Protein AF-A0A1W2E0M4-F1 (afdb_monomer_lite)

Secondary structure (DSSP, 8-state):
-----------------------PEE--S-EE-PPTTPPPEEPPTT-TTEEEEEEEEETTEEEEEEEEPTTTHHHHT-SEEEEEEETTEEEEEEEE---SS-TT-EEEEEE-SSSSS--EEEEEEEEEE-TTT-PEEEEEEEE-TTSS-EEEEEEEEES--GGGEEESSTTSPPEEEEEEEEEEETTTTEEEEEEEEEEEETTEEEEES--PPPEE--HHHHHHHHT---TT-----HHHHHHS-TTGGGS---

pLDDT: mean 80.92, std 17.8, range [32.38, 97.06]

Radius of gyration: 20.26 Å; chains: 1; bounding box: 77×53×45 Å

Sequence (254 aa):
MVRPLFRAAVAAAALTYATFGHASIGCVDATFRPKAGQPEQPMPAGFDACASGAVIVHDNTNVWRCQVKPGFEDKVNATYLIVVEKGGRIVAQERDDIIGGPLDAMRWHEVDFDRDGKREHVIATRVIETPAHAIQNWRVRIFSADWAKVIASFESVEDFGPDALFRVSEDQPCVLLQTVYDAVDAETEQLKLKGELWTVADGELAALDGAPEDRLLDAAFIAERRQGMVPGEIERTPYRWLYRRDHDRTGSAQ

Structure (mmCIF, N/CA/C/O backbone):
data_AF-A0A1W2E0M4-F1
#
_entry.id   AF-A0A1W2E0M4-F1
#
loop_
_atom_site.group_PDB
_atom_site.id
_atom_site.type_symbol
_atom_site.label_atom_id
_atom_site.label_alt_id
_atom_site.label_comp_id
_atom_site.label_asym_id
_atom_site.label_entity_id
_atom_site.label_seq_id
_atom_site.pdbx_PDB_ins_code
_atom_site.Cartn_x
_atom_site.Cartn_y
_atom_site.Cartn_z
_atom_site.occupancy
_atom_site.B_iso_or_equiv
_atom_site.auth_seq_id
_atom_site.auth_comp_id
_atom_site.auth_asym_id
_atom_site.auth_atom_id
_atom_site.pdbx_PDB_model_num
ATOM 1 N N . MET A 1 1 ? -34.615 31.611 18.546 1.00 39.09 1 MET A N 1
ATOM 2 C CA . MET A 1 1 ? -34.462 30.149 18.724 1.00 39.09 1 MET A CA 1
ATOM 3 C C . MET A 1 1 ? -34.393 29.551 17.326 1.00 39.09 1 MET A C 1
ATOM 5 O O . MET A 1 1 ? -35.341 29.767 16.599 1.00 39.09 1 MET A O 1
ATOM 9 N N . VAL A 1 2 ? -33.347 28.924 16.794 1.00 37.31 2 VAL A N 1
ATOM 10 C CA . VAL A 1 2 ? -32.031 28.449 17.246 1.00 37.31 2 VAL A CA 1
ATOM 11 C C . VAL A 1 2 ? -31.124 28.511 15.998 1.00 37.31 2 VAL A C 1
ATOM 13 O O . VAL A 1 2 ? -31.563 28.136 14.915 1.00 37.31 2 VAL A O 1
ATOM 16 N N . ARG A 1 3 ? -29.892 29.023 16.134 1.00 44.34 3 ARG A N 1
ATOM 17 C CA . ARG A 1 3 ? -28.799 28.856 15.150 1.00 44.34 3 ARG A CA 1
ATOM 18 C C . ARG A 1 3 ? -28.148 27.482 15.371 1.00 44.34 3 ARG A C 1
ATOM 20 O O . ARG A 1 3 ? -28.085 27.051 16.519 1.00 44.34 3 ARG A O 1
ATOM 27 N N . PRO A 1 4 ? -27.634 26.843 14.312 1.00 45.16 4 PRO A N 1
ATOM 28 C CA . PRO A 1 4 ? -26.168 26.777 14.141 1.00 45.16 4 PRO A CA 1
ATOM 29 C C . PRO A 1 4 ? -25.788 27.031 12.659 1.00 45.16 4 PRO A C 1
ATOM 31 O O . PRO A 1 4 ? -26.514 26.606 11.772 1.00 45.16 4 PRO A O 1
ATOM 34 N N . LEU A 1 5 ? -24.762 27.773 12.212 1.00 46.53 5 LEU A N 1
ATOM 35 C CA . LEU A 1 5 ? -23.405 28.075 12.691 1.00 46.53 5 LEU A CA 1
ATOM 36 C C . LEU A 1 5 ? -22.683 26.858 13.256 1.00 46.53 5 LEU A C 1
ATOM 38 O O . LEU A 1 5 ? -22.806 26.597 14.438 1.00 46.53 5 LEU A O 1
ATOM 42 N N . PHE A 1 6 ? -21.981 26.127 12.387 1.00 37.69 6 PHE A N 1
ATOM 43 C CA . PHE A 1 6 ? -20.534 25.866 12.453 1.00 37.69 6 PHE A CA 1
ATOM 44 C C . PHE A 1 6 ? -20.165 25.019 11.223 1.00 37.69 6 PHE A C 1
ATOM 46 O O . PHE A 1 6 ? -20.268 23.799 11.233 1.00 37.69 6 PHE A O 1
ATOM 53 N N . ARG A 1 7 ? -19.772 25.674 10.122 1.00 38.78 7 ARG A N 1
ATOM 54 C CA . ARG A 1 7 ? -18.901 25.027 9.133 1.00 38.78 7 ARG A CA 1
ATOM 55 C C . ARG A 1 7 ? -17.504 25.119 9.730 1.00 38.78 7 ARG A C 1
ATOM 57 O O . ARG A 1 7 ? -16.971 26.223 9.823 1.00 38.78 7 ARG A O 1
ATOM 64 N N . ALA A 1 8 ? -16.988 24.001 10.229 1.00 40.38 8 ALA A N 1
ATOM 65 C CA . ALA A 1 8 ? -15.602 23.910 10.648 1.00 40.38 8 ALA A CA 1
ATOM 66 C C . ALA A 1 8 ? -14.725 24.214 9.428 1.00 40.38 8 ALA A C 1
ATOM 68 O O . ALA A 1 8 ? -14.847 23.575 8.384 1.00 40.38 8 ALA A O 1
ATOM 69 N N . ALA A 1 9 ? -13.913 25.260 9.539 1.00 40.59 9 ALA A N 1
ATOM 70 C CA . ALA A 1 9 ? -12.819 25.491 8.622 1.00 40.59 9 ALA A CA 1
ATOM 71 C C . ALA A 1 9 ? -11.756 24.443 8.957 1.00 40.59 9 ALA A C 1
ATOM 73 O O . ALA A 1 9 ? -11.187 24.486 10.046 1.00 40.59 9 ALA A O 1
ATOM 74 N N . VAL A 1 10 ? -11.534 23.490 8.054 1.00 48.59 10 VAL A N 1
ATOM 75 C CA . VAL A 1 10 ? -10.370 22.605 8.124 1.00 48.59 10 VAL A CA 1
ATOM 76 C C . VAL A 1 10 ? -9.159 23.503 7.910 1.00 48.59 10 VAL A C 1
ATOM 78 O O . VAL A 1 10 ? -8.950 24.044 6.823 1.00 48.59 10 VAL A O 1
ATOM 81 N N . ALA A 1 11 ? -8.424 23.763 8.986 1.00 42.00 11 ALA A N 1
ATOM 82 C CA . ALA A 1 11 ? -7.161 24.465 8.903 1.00 42.00 11 ALA A CA 1
ATOM 83 C C . ALA A 1 11 ? -6.167 23.513 8.235 1.00 42.00 11 ALA A C 1
ATOM 85 O O . ALA A 1 11 ? -5.644 22.610 8.879 1.00 42.00 11 ALA A O 1
ATOM 86 N N . ALA A 1 12 ? -5.928 23.709 6.937 1.00 44.91 12 ALA A N 1
ATOM 87 C CA . ALA A 1 12 ? -4.774 23.139 6.263 1.00 44.91 12 ALA A CA 1
ATOM 88 C C . ALA A 1 12 ? -3.526 23.691 6.964 1.00 44.91 12 ALA A C 1
ATOM 90 O O . ALA A 1 12 ? -3.136 24.844 6.761 1.00 44.91 12 ALA A O 1
ATOM 91 N N . ALA A 1 13 ? -2.954 22.907 7.876 1.00 48.91 13 ALA A N 1
ATOM 92 C CA . ALA A 1 13 ? -1.665 23.215 8.456 1.00 48.91 13 ALA A CA 1
ATOM 93 C C . ALA A 1 13 ? -0.636 23.085 7.330 1.00 48.91 13 ALA A C 1
ATOM 95 O O . ALA A 1 13 ? -0.287 21.981 6.923 1.00 48.91 13 ALA A O 1
ATOM 96 N N . ALA A 1 14 ? -0.200 24.223 6.791 1.00 43.28 14 ALA A N 1
ATOM 97 C CA . ALA A 1 14 ? 0.907 24.278 5.852 1.00 43.28 14 ALA A CA 1
ATOM 98 C C . ALA A 1 14 ? 2.165 23.773 6.574 1.00 43.28 14 ALA A C 1
ATOM 100 O O . ALA A 1 14 ? 2.781 24.494 7.363 1.00 43.28 14 ALA A O 1
ATOM 101 N N . LEU A 1 15 ? 2.504 22.505 6.355 1.00 50.72 15 LEU A N 1
ATOM 102 C CA . LEU A 1 15 ? 3.750 21.909 6.810 1.00 50.72 15 LEU A CA 1
ATOM 103 C C . LEU A 1 15 ? 4.880 22.473 5.944 1.00 50.72 15 LEU A C 1
ATOM 105 O O . LEU A 1 15 ? 5.132 22.023 4.831 1.00 50.72 15 LEU A O 1
ATOM 109 N N . THR A 1 16 ? 5.572 23.490 6.450 1.00 46.84 16 THR A N 1
ATOM 110 C CA . THR A 1 16 ? 6.824 23.961 5.856 1.00 46.84 16 THR A CA 1
ATOM 111 C C . THR A 1 16 ? 7.940 22.975 6.195 1.00 46.84 16 THR A C 1
ATOM 113 O O . THR A 1 16 ? 8.595 23.070 7.233 1.00 46.84 16 THR A O 1
ATOM 116 N N . TYR A 1 17 ? 8.160 22.007 5.306 1.00 48.59 17 TYR A N 1
ATOM 117 C CA . TYR A 1 17 ? 9.288 21.081 5.370 1.00 48.59 17 TYR A CA 1
ATOM 118 C C . TYR A 1 17 ? 10.584 21.814 5.004 1.00 48.59 17 TYR A C 1
ATOM 120 O O . TYR A 1 17 ? 10.943 21.956 3.838 1.00 48.59 17 TYR A O 1
ATOM 128 N N . ALA A 1 18 ? 11.302 22.313 6.010 1.00 46.44 18 ALA A N 1
ATOM 129 C CA . ALA A 1 18 ? 12.671 22.767 5.814 1.00 46.44 18 ALA A CA 1
ATOM 130 C C . ALA A 1 18 ? 13.576 21.546 5.574 1.00 46.44 18 ALA A C 1
ATOM 132 O O . ALA A 1 18 ? 13.647 20.638 6.405 1.00 46.44 18 ALA A O 1
ATOM 133 N N . THR A 1 19 ? 14.270 21.536 4.436 1.00 45.75 19 THR A N 1
ATOM 134 C CA . THR A 1 19 ? 15.222 20.507 4.000 1.00 45.75 19 THR A CA 1
ATOM 135 C C . THR A 1 19 ? 16.396 20.385 4.974 1.00 45.75 19 THR A C 1
ATOM 137 O O . THR A 1 19 ? 17.426 21.043 4.832 1.00 45.75 19 THR A O 1
ATOM 140 N N . PHE A 1 20 ? 16.257 19.522 5.968 1.00 42.56 20 PHE A N 1
ATOM 141 C CA . PHE A 1 20 ? 17.347 19.054 6.815 1.00 42.56 20 PHE A CA 1
ATOM 142 C C . PHE A 1 20 ? 17.196 17.544 6.945 1.00 42.56 20 PHE A C 1
ATOM 144 O O . PHE A 1 20 ? 16.078 17.066 7.134 1.00 42.56 20 PHE A O 1
ATOM 151 N N . GLY A 1 21 ? 18.309 16.813 6.825 1.00 48.19 21 GLY A N 1
ATOM 152 C CA . GLY A 1 21 ? 18.386 15.350 6.897 1.00 48.19 21 GLY A CA 1
ATOM 153 C C . GLY A 1 21 ? 18.026 14.801 8.277 1.00 48.19 21 GLY A C 1
ATOM 154 O O . GLY A 1 21 ? 18.879 14.274 8.985 1.00 48.19 21 GLY A O 1
ATOM 155 N N . HIS A 1 22 ? 16.769 14.965 8.670 1.00 52.59 22 HIS A N 1
ATOM 156 C CA . HIS A 1 22 ? 16.218 14.427 9.896 1.00 52.59 22 HIS A CA 1
ATOM 157 C C . HIS A 1 22 ? 16.075 12.916 9.754 1.00 52.59 22 HIS A C 1
ATOM 159 O O . HIS A 1 22 ? 15.669 12.401 8.711 1.00 52.59 22 HIS A O 1
ATOM 165 N N . ALA A 1 23 ? 16.418 12.205 10.824 1.00 58.59 23 ALA A N 1
ATOM 166 C CA . ALA A 1 23 ? 16.088 10.800 10.946 1.00 58.59 23 ALA A CA 1
ATOM 167 C C . ALA A 1 23 ? 14.558 10.669 10.939 1.00 58.59 23 ALA A C 1
ATOM 169 O O . ALA A 1 23 ? 13.899 11.099 11.882 1.00 58.59 23 ALA A O 1
ATOM 170 N N . SER A 1 24 ? 13.992 10.109 9.870 1.00 70.31 24 SER A N 1
ATOM 171 C CA . SER A 1 24 ? 12.583 9.724 9.853 1.00 70.31 24 SER A CA 1
ATOM 172 C C . SER A 1 24 ? 12.295 8.723 10.955 1.00 70.31 24 SER A C 1
ATOM 174 O O . SER A 1 24 ? 13.081 7.800 11.195 1.00 70.31 24 SER A O 1
ATOM 176 N N . ILE A 1 25 ? 11.121 8.858 11.551 1.00 80.06 25 ILE A N 1
ATOM 177 C CA . ILE A 1 25 ? 10.592 7.888 12.498 1.00 80.06 25 ILE A CA 1
ATOM 178 C C . ILE A 1 25 ? 9.585 7.036 11.732 1.00 80.06 25 ILE A C 1
ATOM 180 O O . ILE A 1 25 ? 8.633 7.568 11.162 1.00 80.06 25 ILE A O 1
ATOM 184 N N . GLY A 1 26 ? 9.813 5.722 11.688 1.00 85.19 26 GLY A N 1
ATOM 185 C CA . GLY A 1 26 ? 8.870 4.792 11.071 1.00 85.19 26 GLY A CA 1
ATOM 186 C C . GLY A 1 26 ? 7.514 4.850 11.774 1.00 85.19 26 GLY A C 1
ATOM 187 O O . GLY A 1 26 ? 7.452 4.943 13.001 1.00 85.19 26 GLY A O 1
ATOM 188 N N . CYS A 1 27 ? 6.441 4.811 10.990 1.00 90.38 27 CYS A N 1
ATOM 189 C CA . CYS A 1 27 ? 5.067 4.773 11.496 1.00 90.38 27 CYS A CA 1
ATOM 190 C C . CYS A 1 27 ? 4.476 3.360 11.536 1.00 90.38 27 CYS A C 1
ATOM 192 O O . CYS A 1 27 ? 3.328 3.172 11.926 1.00 90.38 27 CYS A O 1
ATOM 194 N N . VAL A 1 28 ? 5.261 2.374 11.110 1.00 87.81 28 VAL A N 1
ATOM 195 C CA . VAL A 1 28 ? 4.856 0.978 11.009 1.00 87.81 28 VAL A CA 1
ATOM 196 C C . VAL A 1 28 ? 5.481 0.201 12.158 1.00 87.81 28 VAL A C 1
ATOM 198 O O . VAL A 1 28 ? 6.678 -0.082 12.139 1.00 87.81 28 VAL A O 1
ATOM 201 N N . ASP A 1 29 ? 4.660 -0.185 13.131 1.00 76.50 29 ASP A N 1
ATOM 202 C CA . ASP A 1 29 ? 5.096 -1.059 14.228 1.00 76.50 29 ASP A CA 1
ATOM 203 C C . ASP A 1 29 ? 5.287 -2.506 13.754 1.00 76.50 29 ASP A C 1
ATOM 205 O O . ASP A 1 29 ? 6.175 -3.224 14.217 1.00 76.50 29 ASP A O 1
ATOM 209 N N . ALA A 1 30 ? 4.436 -2.943 12.823 1.00 83.38 30 ALA A N 1
ATOM 210 C CA . ALA A 1 30 ? 4.429 -4.294 12.294 1.00 83.38 30 ALA A CA 1
ATOM 211 C C . ALA A 1 30 ? 4.042 -4.308 10.814 1.00 83.38 30 ALA A C 1
ATOM 213 O O . ALA A 1 30 ? 3.180 -3.561 10.356 1.00 83.38 30 ALA A O 1
ATOM 214 N N . THR A 1 31 ? 4.685 -5.204 10.068 1.00 89.75 31 THR A N 1
ATOM 215 C CA . THR A 1 31 ? 4.303 -5.541 8.696 1.00 89.75 31 THR A CA 1
ATOM 216 C C . THR A 1 31 ? 3.801 -6.972 8.678 1.00 89.75 31 THR A C 1
ATOM 218 O O . THR A 1 31 ? 4.556 -7.910 8.956 1.00 89.75 31 THR A O 1
ATOM 221 N N . PHE A 1 32 ? 2.535 -7.150 8.326 1.00 93.88 32 PHE A N 1
ATOM 222 C CA . PHE A 1 32 ? 1.919 -8.459 8.189 1.00 93.88 32 PHE A CA 1
ATOM 223 C C . PHE A 1 32 ? 1.977 -8.915 6.733 1.00 93.88 32 PHE A C 1
ATOM 225 O O . PHE A 1 32 ? 1.774 -8.139 5.796 1.00 93.88 32 PHE A O 1
ATOM 232 N N . ARG A 1 33 ? 2.282 -10.196 6.533 1.00 92.12 33 ARG A N 1
ATOM 233 C CA . ARG A 1 33 ? 2.428 -10.814 5.211 1.00 92.12 33 ARG A CA 1
ATOM 234 C C . ARG A 1 33 ? 2.065 -12.296 5.267 1.00 92.12 33 ARG A C 1
ATOM 236 O O . ARG A 1 33 ? 2.197 -12.893 6.340 1.00 92.12 33 ARG A O 1
ATOM 243 N N . PRO A 1 34 ? 1.647 -12.908 4.144 1.00 89.25 34 PRO A N 1
ATOM 244 C CA . PRO A 1 34 ? 1.504 -14.356 4.074 1.00 89.25 34 PRO A CA 1
ATOM 245 C C . PRO A 1 34 ? 2.829 -15.032 4.442 1.00 89.25 34 PRO A C 1
ATOM 247 O O . PRO A 1 34 ? 3.910 -14.496 4.170 1.00 89.25 34 PRO A O 1
ATOM 250 N N . LYS A 1 35 ? 2.775 -16.201 5.086 1.00 84.56 35 LYS A N 1
ATOM 251 C CA . LYS A 1 35 ? 4.004 -16.931 5.421 1.00 84.56 35 LYS A CA 1
ATOM 252 C C . LYS A 1 35 ? 4.664 -17.410 4.125 1.00 84.56 35 LYS A C 1
ATOM 254 O O . LYS A 1 35 ? 3.983 -17.851 3.204 1.00 84.56 35 LYS A O 1
ATOM 259 N N . ALA A 1 36 ? 5.991 -17.342 4.054 1.00 77.44 36 ALA A N 1
ATOM 260 C CA . ALA A 1 36 ? 6.722 -17.814 2.881 1.00 77.44 36 ALA A CA 1
ATOM 261 C C . ALA A 1 36 ? 6.404 -19.297 2.609 1.00 77.44 36 ALA A C 1
ATOM 263 O O . ALA A 1 36 ? 6.501 -20.125 3.516 1.00 77.44 36 ALA A O 1
ATOM 264 N N . GLY A 1 37 ? 6.002 -19.620 1.376 1.00 80.00 37 GLY A N 1
ATOM 265 C CA . GLY A 1 37 ? 5.612 -20.981 0.984 1.00 80.00 37 GLY A CA 1
ATOM 266 C C . GLY A 1 37 ? 4.286 -21.466 1.581 1.00 80.00 37 GLY A C 1
ATOM 267 O O . GLY A 1 37 ? 3.998 -22.661 1.535 1.00 80.00 37 GLY A O 1
ATOM 268 N N . GLN A 1 38 ? 3.483 -20.572 2.162 1.00 85.38 38 GLN A N 1
ATOM 269 C CA . GLN A 1 38 ? 2.156 -20.909 2.658 1.00 85.38 38 GLN A CA 1
ATOM 270 C C . GLN A 1 38 ? 1.247 -21.350 1.501 1.00 85.38 38 GLN A C 1
ATOM 272 O O . GLN A 1 38 ? 1.110 -20.602 0.532 1.00 85.38 38 GLN A O 1
ATOM 277 N N . PRO A 1 39 ? 0.584 -22.517 1.599 1.00 88.25 39 PRO A N 1
ATOM 278 C CA . PRO A 1 39 ? -0.434 -22.891 0.630 1.00 88.25 39 PRO A CA 1
ATOM 279 C C . PRO A 1 39 ? -1.652 -21.972 0.756 1.00 88.25 39 PRO A C 1
ATOM 281 O O . PRO A 1 39 ? -1.952 -21.459 1.841 1.00 88.25 39 PRO A O 1
ATOM 284 N N . GLU A 1 40 ? -2.385 -21.803 -0.341 1.00 92.69 40 GLU A N 1
ATOM 285 C CA . GLU A 1 40 ? -3.667 -21.109 -0.292 1.00 92.69 40 GLU A CA 1
ATOM 286 C C . GLU A 1 40 ? -4.607 -21.770 0.719 1.00 92.69 40 GLU A C 1
ATOM 288 O O . GLU A 1 40 ? -4.682 -22.997 0.832 1.00 92.69 40 GLU A O 1
ATOM 293 N N . GLN A 1 41 ? -5.325 -20.936 1.464 1.00 94.75 41 GLN A N 1
ATOM 294 C CA . GLN A 1 41 ? -6.311 -21.383 2.437 1.00 94.75 41 GLN A CA 1
ATOM 295 C C . GLN A 1 41 ? -7.716 -21.224 1.861 1.00 94.75 41 GLN A C 1
ATOM 297 O O . GLN A 1 41 ? -7.937 -20.307 1.065 1.00 94.75 41 GLN A O 1
ATOM 302 N N . PRO A 1 42 ? -8.672 -22.089 2.245 1.00 95.31 42 PRO A N 1
ATOM 303 C CA . PRO A 1 42 ? -10.056 -21.934 1.823 1.00 95.31 42 PRO A CA 1
ATOM 304 C C . PRO A 1 42 ? -10.608 -20.580 2.277 1.00 95.31 42 PRO A C 1
ATOM 306 O O . PRO A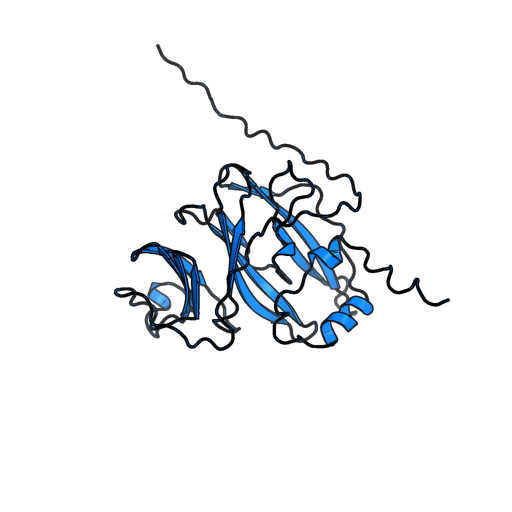 1 42 ? -10.298 -20.100 3.370 1.00 95.31 42 PRO A O 1
ATOM 309 N N . MET A 1 43 ? -11.440 -19.978 1.431 1.00 95.44 43 MET A N 1
ATOM 310 C CA . MET A 1 43 ? -12.181 -18.771 1.794 1.00 95.44 43 MET A CA 1
ATOM 311 C C . MET A 1 43 ? -13.181 -19.063 2.922 1.00 95.44 43 MET A C 1
ATOM 313 O O . MET A 1 43 ? -13.625 -20.209 3.067 1.00 95.44 43 MET A O 1
ATOM 317 N N . PRO A 1 44 ? -13.575 -18.047 3.710 1.00 91.25 44 PRO A N 1
ATOM 318 C CA . PRO A 1 44 ? -14.615 -18.211 4.712 1.00 91.25 44 PRO A CA 1
ATOM 319 C C . PRO A 1 44 ? -15.931 -18.698 4.106 1.00 91.25 44 PRO A C 1
ATOM 321 O O . PRO A 1 44 ? -16.273 -18.414 2.954 1.00 91.25 44 PRO A O 1
ATOM 324 N N . ALA A 1 45 ? -16.683 -19.449 4.911 1.00 87.19 45 ALA A N 1
ATOM 325 C CA . ALA A 1 45 ? -17.952 -20.020 4.489 1.00 87.19 45 ALA A CA 1
ATOM 326 C C . ALA A 1 45 ? -18.926 -18.927 4.013 1.00 87.19 45 ALA A C 1
ATOM 328 O O . ALA A 1 45 ? -19.065 -17.883 4.648 1.00 87.19 45 ALA A O 1
ATOM 329 N N . GLY A 1 46 ? -19.622 -19.191 2.904 1.00 85.31 46 GLY A N 1
ATOM 330 C CA . GLY A 1 46 ? -20.580 -18.255 2.308 1.00 85.31 46 GLY A CA 1
ATOM 331 C C . GLY A 1 46 ? -19.969 -17.214 1.364 1.00 85.31 46 GLY A C 1
ATOM 332 O O . GLY A 1 46 ? -20.710 -16.392 0.831 1.00 85.31 46 GLY A O 1
ATOM 333 N N . PHE A 1 47 ? -18.653 -17.244 1.122 1.00 93.44 47 PHE A N 1
ATOM 334 C CA . PHE A 1 47 ? -18.012 -16.400 0.114 1.00 93.44 47 PHE A CA 1
ATOM 335 C C . PHE A 1 47 ? -17.801 -17.153 -1.208 1.00 93.44 47 PHE A C 1
ATOM 337 O O . PHE A 1 47 ? -16.762 -17.766 -1.450 1.00 93.44 47 PHE A O 1
ATOM 344 N N . ASP A 1 48 ? -18.800 -17.110 -2.090 1.00 93.38 48 ASP A N 1
ATOM 345 C CA . ASP A 1 48 ? -18.821 -17.961 -3.287 1.00 93.38 48 ASP A CA 1
ATOM 346 C C . ASP A 1 48 ? -17.891 -17.498 -4.417 1.00 93.38 48 ASP A C 1
ATOM 348 O O . ASP A 1 48 ? -17.502 -18.324 -5.247 1.00 93.38 48 ASP A O 1
ATOM 352 N N . ALA A 1 49 ? -17.501 -16.220 -4.454 1.00 95.06 49 ALA A N 1
ATOM 353 C CA . ALA A 1 49 ? -16.725 -15.651 -5.561 1.00 95.06 49 ALA A CA 1
ATOM 354 C C . ALA A 1 49 ? -15.304 -16.230 -5.682 1.00 95.06 49 ALA A C 1
ATOM 356 O O . ALA A 1 49 ? -14.761 -16.292 -6.781 1.00 95.06 49 ALA A O 1
ATOM 357 N N . CYS A 1 50 ? -14.729 -16.706 -4.575 1.00 95.19 50 CYS A N 1
ATOM 358 C CA . CYS A 1 50 ? -13.391 -17.293 -4.508 1.00 95.19 50 CYS A CA 1
ATOM 359 C C . CYS A 1 50 ? -13.447 -18.697 -3.877 1.00 95.19 50 CYS A C 1
ATOM 361 O O . CYS A 1 50 ? -14.381 -19.027 -3.147 1.00 95.19 50 CYS A O 1
ATOM 363 N N . ALA A 1 51 ? -12.488 -19.575 -4.191 1.00 93.81 51 ALA A N 1
ATOM 364 C CA . ALA A 1 51 ? -12.392 -20.906 -3.565 1.00 93.81 51 ALA A CA 1
ATOM 365 C C . ALA A 1 51 ? -11.395 -20.885 -2.403 1.00 93.81 51 ALA A C 1
ATOM 367 O O . ALA A 1 51 ? -11.691 -21.331 -1.294 1.00 93.81 51 ALA A O 1
ATOM 368 N N . SER A 1 52 ? -10.227 -20.320 -2.680 1.00 95.25 52 SER A N 1
ATOM 369 C CA . SER A 1 52 ? -9.091 -20.200 -1.786 1.00 95.25 52 SER A CA 1
ATOM 370 C C . SER A 1 52 ? -8.320 -18.916 -2.094 1.00 95.25 52 SER A C 1
ATOM 372 O O . SER A 1 52 ? -8.594 -18.244 -3.092 1.00 95.25 52 SER A O 1
ATOM 374 N N . GLY A 1 53 ? -7.388 -18.550 -1.220 1.00 93.75 53 GLY A N 1
ATOM 375 C CA . GLY A 1 53 ? -6.494 -17.418 -1.438 1.00 93.75 53 GLY A CA 1
ATOM 376 C C . GLY A 1 53 ? -5.294 -17.416 -0.500 1.00 93.75 53 GLY A C 1
ATOM 377 O O . GLY A 1 53 ? -5.230 -18.173 0.477 1.00 93.75 53 GLY A O 1
ATOM 378 N N . ALA A 1 54 ? -4.338 -16.537 -0.789 1.00 93.75 54 ALA A N 1
ATOM 379 C CA . ALA A 1 54 ? -3.273 -16.214 0.150 1.00 93.75 54 ALA A CA 1
ATOM 380 C C . ALA A 1 54 ? -3.860 -15.377 1.291 1.00 93.75 54 ALA A C 1
ATOM 382 O O . ALA A 1 54 ? -4.623 -14.445 1.042 1.00 93.75 54 ALA A O 1
ATOM 383 N N . VAL A 1 55 ? -3.510 -15.701 2.537 1.00 95.56 55 VAL A N 1
ATOM 384 C CA . VAL A 1 55 ? -4.111 -15.065 3.716 1.00 95.56 55 VAL A CA 1
ATOM 385 C C . VAL A 1 55 ? -3.058 -14.548 4.682 1.00 95.56 55 VAL A C 1
ATOM 387 O O . VAL A 1 55 ? -2.075 -15.233 4.985 1.00 95.56 55 VAL A O 1
ATOM 390 N N . ILE A 1 56 ? -3.308 -13.342 5.178 1.00 96.25 56 ILE A N 1
ATOM 391 C CA . ILE A 1 56 ? -2.663 -12.747 6.340 1.00 96.25 56 ILE A CA 1
ATOM 392 C C . ILE A 1 56 ? -3.613 -12.923 7.523 1.00 96.25 56 ILE A C 1
ATOM 394 O O . ILE A 1 56 ? -4.770 -12.522 7.440 1.00 96.25 56 ILE A O 1
ATOM 398 N N . VAL A 1 57 ? -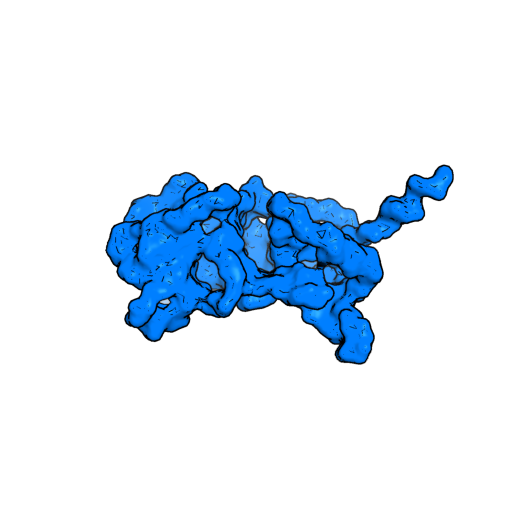3.120 -13.516 8.611 1.00 94.94 57 VAL A N 1
ATOM 399 C CA . VAL A 1 57 ? -3.880 -13.720 9.853 1.00 94.94 57 VAL A CA 1
ATOM 400 C C .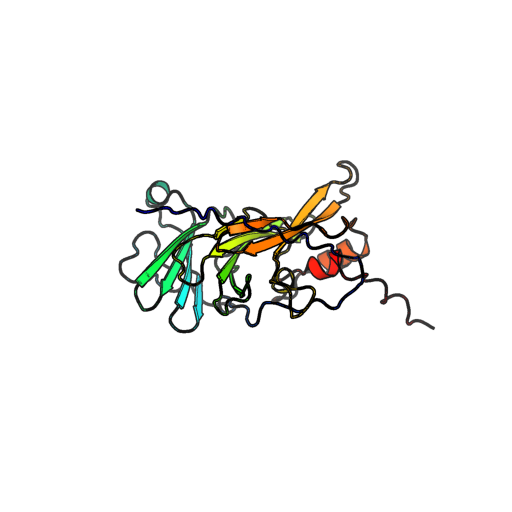 VAL A 1 57 ? -3.234 -12.889 10.951 1.00 94.94 57 VAL A C 1
ATOM 402 O O . VAL A 1 57 ? -2.052 -13.088 11.248 1.00 94.94 57 VAL A O 1
ATOM 405 N N . HIS A 1 58 ? -4.000 -11.987 11.558 1.00 95.25 58 HIS A N 1
ATOM 406 C CA . HIS A 1 58 ? -3.573 -11.196 12.707 1.00 95.25 58 HIS A CA 1
ATOM 407 C C . HIS A 1 58 ? -4.757 -10.957 13.651 1.00 95.25 58 HIS A C 1
ATOM 409 O O . HIS A 1 58 ? -5.802 -10.448 13.249 1.00 95.25 58 HIS A O 1
ATOM 415 N N . ASP A 1 59 ? -4.596 -11.353 14.914 1.00 94.38 59 ASP A N 1
ATOM 416 C CA . ASP A 1 59 ? -5.635 -11.308 15.943 1.00 94.38 59 ASP A CA 1
ATOM 417 C C . ASP A 1 59 ? -6.952 -11.963 15.493 1.00 94.38 59 ASP A C 1
ATOM 419 O O . ASP A 1 59 ? -6.995 -13.162 15.217 1.00 94.38 59 ASP A O 1
ATOM 423 N N . ASN A 1 60 ? -8.041 -11.195 15.438 1.00 95.06 60 ASN A N 1
ATOM 424 C CA . ASN A 1 60 ? -9.346 -11.645 14.958 1.00 95.06 60 ASN A CA 1
ATOM 425 C C . ASN A 1 60 ? -9.637 -11.201 13.518 1.00 95.06 60 ASN A C 1
ATOM 427 O O . ASN A 1 60 ? -10.801 -11.233 13.110 1.00 95.06 60 ASN A O 1
ATOM 431 N N . THR A 1 61 ? -8.614 -10.755 12.789 1.00 96.88 61 THR A N 1
ATOM 432 C CA . THR A 1 61 ? -8.721 -10.236 11.429 1.00 96.88 61 THR A CA 1
ATOM 433 C C . THR A 1 61 ? -7.934 -11.110 10.463 1.00 96.88 61 THR A C 1
ATOM 435 O O . THR A 1 61 ? -6.771 -11.458 10.679 1.00 96.88 61 THR A O 1
ATOM 438 N N . ASN A 1 62 ? -8.583 -11.435 9.358 1.00 96.94 62 ASN A N 1
ATOM 439 C CA . ASN A 1 62 ? -7.997 -12.155 8.249 1.00 96.94 62 ASN A CA 1
ATOM 440 C C . ASN A 1 62 ? -8.133 -11.288 6.997 1.00 96.94 62 ASN A C 1
ATOM 442 O O . ASN A 1 62 ? -9.216 -10.775 6.705 1.00 96.94 62 ASN A O 1
ATOM 446 N N . VAL A 1 63 ? -7.043 -11.145 6.251 1.00 96.81 63 VAL A N 1
ATOM 447 C CA . VAL A 1 63 ? -7.032 -10.455 4.959 1.00 96.81 63 VAL A CA 1
ATOM 448 C C . VAL A 1 63 ? -6.625 -11.461 3.897 1.00 96.81 63 VAL A C 1
ATOM 450 O O . VAL A 1 63 ? -5.504 -11.976 3.930 1.00 96.81 63 VAL A O 1
ATOM 453 N N . TRP A 1 64 ? -7.526 -11.749 2.961 1.00 96.06 64 TRP A N 1
ATOM 454 C CA . TRP A 1 64 ? -7.255 -12.619 1.820 1.00 96.06 64 TRP A CA 1
ATOM 455 C C . TRP A 1 64 ? -6.992 -11.803 0.578 1.00 96.06 64 TRP A C 1
ATOM 457 O O . TRP A 1 64 ? -7.652 -10.797 0.330 1.00 96.06 64 TRP A O 1
ATOM 467 N N . ARG A 1 65 ? -6.111 -12.344 -0.254 1.00 94.06 65 ARG A N 1
ATOM 468 C CA . ARG A 1 65 ? -6.073 -12.076 -1.681 1.00 94.06 65 ARG A CA 1
ATOM 469 C C . ARG A 1 65 ? -6.418 -13.367 -2.408 1.00 94.06 65 ARG A C 1
ATOM 471 O O . ARG A 1 65 ? -5.703 -14.362 -2.271 1.00 94.06 65 ARG A O 1
ATOM 478 N N . CYS A 1 66 ? -7.529 -13.369 -3.134 1.00 93.19 66 CYS A N 1
ATOM 479 C CA . CYS A 1 66 ? -8.061 -14.567 -3.778 1.00 93.19 66 CYS A CA 1
ATOM 480 C C . CYS A 1 66 ? -8.335 -14.344 -5.260 1.00 93.19 66 CYS A C 1
ATOM 482 O O . CYS A 1 66 ? -8.744 -13.257 -5.668 1.00 93.19 66 CYS A O 1
ATOM 484 N N . GLN A 1 67 ? -8.115 -15.386 -6.061 1.00 93.00 67 GLN A N 1
ATOM 485 C CA . GLN A 1 67 ? -8.502 -15.389 -7.465 1.00 93.00 67 GLN A CA 1
ATOM 486 C C . GLN A 1 67 ? -10.003 -15.656 -7.584 1.00 93.00 67 GLN A C 1
ATOM 488 O O . GLN A 1 67 ? -10.536 -16.587 -6.968 1.00 93.00 67 GLN A O 1
ATOM 493 N N . VAL A 1 68 ? -10.681 -14.837 -8.385 1.00 94.19 68 VAL A N 1
ATOM 494 C CA . VAL A 1 68 ? -12.105 -15.004 -8.668 1.00 94.19 68 VAL A CA 1
ATOM 495 C C . VAL A 1 68 ? -12.306 -16.271 -9.502 1.00 94.19 68 VAL A C 1
ATOM 497 O O . VAL A 1 68 ? -11.538 -16.563 -10.418 1.00 94.19 68 VAL A O 1
ATOM 500 N N . LYS A 1 69 ? -13.323 -17.065 -9.153 1.00 94.50 69 LYS A N 1
ATOM 501 C CA . LYS A 1 69 ? -13.674 -18.288 -9.885 1.00 94.50 69 LYS A CA 1
ATOM 502 C C . LYS A 1 69 ? -14.185 -17.955 -11.295 1.00 94.50 69 LYS A C 1
ATOM 504 O O . LYS A 1 69 ? -14.949 -16.998 -11.426 1.00 94.50 69 LYS A O 1
ATOM 509 N N . PRO A 1 70 ? -13.934 -18.828 -12.290 1.00 93.94 70 PRO A N 1
ATOM 510 C CA . PRO A 1 70 ? -14.555 -18.720 -13.606 1.00 93.94 70 PRO A CA 1
ATOM 511 C C . PRO A 1 70 ? -16.080 -18.575 -13.537 1.00 93.94 70 PRO A C 1
ATOM 513 O O . PRO A 1 70 ? -16.767 -19.377 -12.895 1.00 93.94 70 PRO A O 1
ATOM 516 N N . GLY A 1 71 ? -16.611 -17.560 -14.215 1.00 93.19 71 GLY A N 1
ATOM 517 C CA . GLY A 1 71 ? -18.036 -17.219 -14.251 1.00 93.19 71 GLY A CA 1
ATOM 518 C C . GLY A 1 71 ? -18.502 -16.297 -13.117 1.00 93.19 71 GLY A C 1
ATOM 519 O O . GLY A 1 71 ? -19.702 -16.009 -13.021 1.00 93.19 71 GLY A O 1
ATOM 520 N N . PHE A 1 72 ? -17.592 -15.841 -12.251 1.00 94.81 72 PHE A N 1
ATOM 521 C CA . PHE A 1 72 ? -17.862 -14.805 -11.248 1.00 94.81 72 PHE A CA 1
ATOM 522 C C . PHE A 1 72 ? -17.207 -13.465 -11.579 1.00 94.81 72 PHE A C 1
ATOM 524 O O . PHE A 1 72 ? -17.643 -12.463 -11.017 1.00 94.81 72 PHE A O 1
ATOM 531 N N . GLU A 1 73 ? -16.244 -13.417 -12.499 1.00 93.31 73 GLU A N 1
ATOM 532 C CA . GLU A 1 73 ? -15.478 -12.216 -12.848 1.00 93.31 73 GLU A CA 1
ATOM 533 C C . GLU A 1 73 ? -16.395 -11.062 -13.252 1.00 93.31 73 GLU A C 1
ATOM 535 O O . GLU A 1 73 ? -16.281 -9.978 -12.693 1.00 93.31 73 GLU A O 1
ATOM 540 N N . ASP A 1 74 ? -17.384 -11.315 -14.114 1.00 89.88 74 ASP A N 1
ATOM 541 C CA . ASP A 1 74 ? -18.359 -10.298 -14.535 1.00 89.88 74 ASP A CA 1
ATOM 542 C C . ASP A 1 74 ? -19.283 -9.849 -13.391 1.00 89.88 74 ASP A C 1
ATOM 544 O O . ASP A 1 74 ? -19.772 -8.721 -13.382 1.00 89.88 74 ASP A O 1
ATOM 548 N N . LYS A 1 75 ? -19.538 -10.722 -12.404 1.00 92.31 75 LYS A N 1
ATOM 549 C CA . LYS A 1 75 ? -20.429 -10.417 -11.270 1.00 92.31 75 LYS A CA 1
ATOM 550 C C . LYS A 1 75 ? -19.765 -9.499 -10.256 1.00 92.31 75 LYS A C 1
ATOM 552 O O . LYS A 1 75 ? -20.441 -8.668 -9.659 1.00 92.31 75 LYS A O 1
ATOM 557 N N . VAL A 1 76 ? -18.467 -9.690 -10.030 1.00 91.00 76 VAL A N 1
ATOM 558 C CA . VAL A 1 76 ? -17.676 -8.880 -9.090 1.00 91.00 76 VAL A CA 1
ATOM 559 C C . VAL A 1 76 ? -16.836 -7.815 -9.796 1.00 91.00 76 VAL A C 1
ATOM 561 O O . VAL A 1 76 ? -16.202 -7.004 -9.127 1.00 91.00 76 VAL A O 1
ATOM 564 N N . ASN A 1 77 ? -16.857 -7.806 -11.132 1.00 91.12 77 ASN A N 1
ATOM 565 C CA . ASN A 1 77 ? -16.067 -6.948 -12.009 1.00 91.12 77 ASN A CA 1
ATOM 566 C C . ASN A 1 77 ? -14.573 -6.943 -11.641 1.00 91.12 77 ASN A C 1
ATOM 568 O O . ASN A 1 77 ? -13.975 -5.878 -11.501 1.00 91.12 77 ASN A O 1
ATOM 572 N N . ALA A 1 78 ? -14.000 -8.127 -11.405 1.00 91.31 78 ALA A N 1
ATOM 573 C CA . ALA A 1 78 ? -12.629 -8.281 -10.920 1.00 91.31 78 ALA A CA 1
ATOM 574 C C . ALA A 1 78 ? -12.033 -9.647 -11.282 1.00 91.31 78 ALA A C 1
ATOM 576 O O . ALA A 1 78 ? -12.753 -10.642 -11.359 1.00 91.31 78 ALA A O 1
ATOM 577 N N . THR A 1 79 ? -10.705 -9.706 -11.433 1.00 90.94 79 THR A N 1
ATOM 578 C CA . THR A 1 79 ? -9.966 -10.983 -11.576 1.00 90.94 79 THR A CA 1
ATOM 579 C C . THR A 1 79 ? -9.492 -11.524 -10.226 1.00 90.94 79 THR A C 1
ATOM 581 O O . THR A 1 79 ? -9.495 -12.734 -10.000 1.00 90.94 79 THR A O 1
ATOM 584 N N . TYR A 1 80 ? -9.127 -10.634 -9.304 1.00 92.56 80 TYR A N 1
ATOM 585 C CA . TYR A 1 80 ? -8.820 -10.969 -7.919 1.00 92.56 80 TYR A CA 1
ATOM 586 C C . TYR A 1 80 ? -9.641 -10.093 -6.977 1.00 92.56 80 TYR A C 1
ATOM 588 O O . TYR A 1 80 ? -10.155 -9.040 -7.361 1.00 92.56 80 TYR A O 1
ATOM 596 N N . LEU A 1 81 ? -9.768 -10.529 -5.730 1.00 94.31 81 LEU A N 1
ATOM 597 C CA . LEU A 1 81 ? -10.398 -9.761 -4.663 1.00 94.31 81 LEU A CA 1
ATOM 598 C C . LEU A 1 81 ? -9.475 -9.691 -3.454 1.00 94.31 81 LEU A C 1
ATOM 600 O O . LEU A 1 81 ? -8.824 -10.680 -3.101 1.00 94.31 81 LEU A O 1
ATOM 604 N N . ILE A 1 82 ? -9.490 -8.535 -2.795 1.00 94.94 82 ILE A N 1
ATOM 605 C CA . ILE A 1 82 ? -9.087 -8.402 -1.401 1.00 94.94 82 ILE A CA 1
ATOM 606 C C . ILE A 1 82 ? -10.334 -8.551 -0.550 1.00 94.94 82 ILE A C 1
ATOM 608 O O . ILE A 1 82 ? -11.321 -7.846 -0.745 1.00 94.94 82 ILE A O 1
ATOM 612 N N . VAL A 1 83 ? -10.297 -9.482 0.390 1.00 95.94 83 VAL A N 1
ATOM 613 C CA . VAL A 1 83 ? -11.409 -9.752 1.299 1.00 95.94 83 VAL A CA 1
ATOM 614 C C . VAL A 1 83 ? -10.899 -9.583 2.715 1.00 95.94 83 VAL A C 1
ATOM 616 O O . VAL A 1 83 ? -9.824 -10.079 3.043 1.00 95.94 83 VAL A O 1
ATOM 619 N N . VAL A 1 84 ? -11.661 -8.884 3.548 1.00 96.81 84 VAL A N 1
ATOM 620 C CA . VAL A 1 84 ? -11.341 -8.683 4.961 1.00 96.81 84 VAL A CA 1
ATOM 621 C C . VAL A 1 84 ? -12.447 -9.299 5.797 1.00 96.81 84 VAL A C 1
ATOM 623 O O . VAL A 1 84 ? -13.613 -8.919 5.682 1.00 96.81 84 VAL A O 1
ATOM 626 N N . GLU A 1 85 ? -12.079 -10.234 6.663 1.00 96.56 85 GLU A N 1
ATOM 627 C CA . GLU A 1 85 ? -12.961 -10.830 7.662 1.00 96.56 85 GLU A CA 1
ATOM 628 C C . GLU A 1 85 ? -12.481 -10.415 9.042 1.00 96.56 85 GLU A C 1
ATOM 630 O O . GLU A 1 85 ? -11.297 -10.532 9.355 1.00 96.56 85 GLU A O 1
ATOM 635 N N . LYS A 1 86 ? -13.414 -9.989 9.888 1.00 95.38 86 LYS A N 1
ATOM 636 C CA . LYS A 1 86 ? -13.158 -9.672 11.287 1.00 95.38 86 LYS A CA 1
ATOM 637 C C . LYS A 1 86 ? -14.158 -10.408 12.164 1.00 95.38 86 LYS A C 1
ATOM 639 O O . LYS A 1 86 ? -15.367 -10.200 12.060 1.00 95.38 86 LYS A O 1
ATOM 644 N N . GLY A 1 87 ? -13.655 -11.294 13.020 1.00 94.50 87 GLY A N 1
ATOM 645 C CA . GLY A 1 87 ? -14.468 -12.076 13.952 1.00 94.50 87 GLY A CA 1
ATOM 646 C C . GLY A 1 87 ? -15.554 -12.926 13.280 1.00 94.50 87 GLY A C 1
ATOM 647 O O . GLY A 1 87 ? -16.696 -12.912 13.741 1.00 94.50 87 GLY A O 1
ATOM 648 N N . GLY A 1 88 ? -15.241 -13.640 12.192 1.00 93.75 88 GLY A N 1
ATOM 649 C CA . GLY A 1 88 ? -16.206 -14.517 11.513 1.00 93.75 88 GLY A CA 1
ATOM 650 C C . GLY A 1 88 ? -17.063 -13.834 10.447 1.00 93.75 88 GLY A C 1
ATOM 651 O O . GLY A 1 88 ? -17.958 -14.469 9.890 1.00 93.75 88 GLY A O 1
ATOM 652 N N . ARG A 1 89 ? -16.874 -12.533 10.198 1.00 94.19 89 ARG A N 1
ATOM 653 C CA . ARG A 1 89 ? -17.717 -11.737 9.294 1.00 94.19 89 ARG A CA 1
ATOM 654 C C . ARG A 1 89 ? -16.881 -10.995 8.271 1.00 94.19 89 ARG A C 1
ATOM 656 O O . ARG A 1 89 ? -15.946 -10.304 8.656 1.00 94.19 89 ARG A O 1
ATOM 663 N N . ILE A 1 90 ? -17.268 -11.075 6.998 1.00 95.00 90 ILE A N 1
ATOM 664 C CA . ILE A 1 90 ? -16.709 -10.207 5.959 1.00 95.00 90 ILE A CA 1
ATOM 665 C C . ILE A 1 90 ? -17.119 -8.765 6.261 1.00 95.00 90 ILE A C 1
ATOM 667 O O . ILE A 1 90 ? -18.311 -8.464 6.322 1.00 95.00 90 ILE A O 1
ATOM 671 N N . VAL A 1 91 ? -16.132 -7.900 6.485 1.00 94.88 91 VAL A N 1
ATOM 672 C CA . VAL A 1 91 ? -16.325 -6.478 6.808 1.00 94.88 91 VAL A CA 1
ATOM 673 C C . VAL A 1 91 ? -15.937 -5.557 5.659 1.00 94.88 91 VAL A C 1
ATOM 675 O O . VAL A 1 91 ? -16.491 -4.469 5.561 1.00 94.88 91 VAL A O 1
ATOM 678 N N . ALA A 1 92 ? -15.052 -6.002 4.765 1.00 94.62 92 ALA A N 1
ATOM 679 C CA . ALA A 1 92 ? -14.710 -5.278 3.548 1.00 94.62 92 ALA A CA 1
ATOM 680 C C . ALA A 1 92 ? -14.399 -6.247 2.405 1.00 94.62 92 ALA A C 1
ATOM 682 O O . ALA A 1 92 ? -13.911 -7.362 2.616 1.00 94.62 92 ALA A O 1
ATOM 683 N N . GLN A 1 93 ? -14.675 -5.797 1.187 1.00 94.12 93 GLN A N 1
ATOM 684 C CA . GLN A 1 93 ? -14.307 -6.477 -0.043 1.00 94.12 93 GLN A CA 1
ATOM 685 C C . GLN A 1 93 ? -13.903 -5.420 -1.059 1.00 94.12 93 GLN A C 1
ATOM 687 O O . GLN A 1 93 ? -14.673 -4.506 -1.330 1.00 94.12 93 GLN A O 1
ATOM 692 N N . GLU A 1 94 ? -12.739 -5.599 -1.666 1.00 92.75 94 GLU A N 1
ATOM 693 C CA . GLU A 1 94 ? -12.223 -4.702 -2.685 1.00 92.75 94 GLU A CA 1
ATOM 694 C C . GLU A 1 94 ? -11.766 -5.459 -3.917 1.00 92.75 94 GLU A C 1
ATOM 696 O O . GLU A 1 94 ? -11.250 -6.578 -3.860 1.00 92.75 94 GLU A O 1
ATOM 701 N N . ARG A 1 95 ? -11.945 -4.803 -5.056 1.00 91.44 95 ARG A N 1
ATOM 702 C CA . ARG A 1 95 ? -11.484 -5.297 -6.344 1.00 91.44 95 ARG A CA 1
ATOM 703 C C . ARG A 1 95 ? -9.966 -5.303 -6.405 1.00 91.44 95 ARG A C 1
ATOM 705 O O . ARG A 1 95 ? -9.324 -4.317 -6.056 1.00 91.44 95 ARG A O 1
ATOM 712 N N . ASP A 1 96 ? -9.389 -6.359 -6.949 1.00 88.44 96 ASP A N 1
ATOM 713 C CA . ASP A 1 96 ? -7.967 -6.429 -7.237 1.00 88.44 96 ASP A CA 1
ATOM 714 C C . ASP A 1 96 ? -7.730 -6.840 -8.696 1.00 88.44 96 ASP A C 1
ATOM 716 O O . ASP A 1 96 ? -7.619 -8.009 -9.045 1.00 88.44 96 ASP A O 1
ATOM 720 N N . ASP A 1 97 ? -7.673 -5.852 -9.593 1.00 73.88 97 ASP A N 1
ATOM 721 C CA . ASP A 1 97 ? -7.521 -6.074 -11.045 1.00 73.88 97 ASP A CA 1
ATOM 722 C C . ASP A 1 97 ? -6.085 -6.386 -11.470 1.00 73.88 97 ASP A C 1
ATOM 724 O O . ASP A 1 97 ? -5.592 -5.912 -12.493 1.00 73.88 97 ASP A O 1
ATOM 728 N N . ILE A 1 98 ? -5.361 -7.129 -10.647 1.00 71.69 98 ILE A N 1
ATOM 729 C CA . ILE A 1 98 ? -3.980 -7.456 -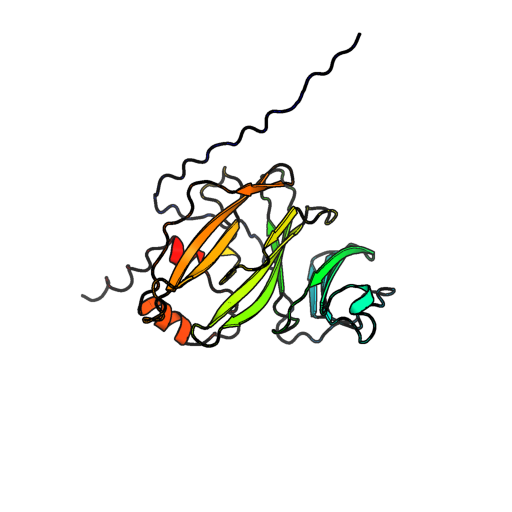10.947 1.00 71.69 98 ILE A CA 1
ATOM 730 C C . ILE A 1 98 ? -3.939 -8.462 -12.107 1.00 71.69 98 ILE A C 1
ATOM 732 O O . ILE A 1 98 ? -4.479 -9.557 -12.015 1.00 71.69 98 ILE A O 1
ATOM 736 N N . ILE A 1 99 ? -3.283 -8.082 -13.208 1.00 64.50 99 ILE A N 1
ATOM 737 C CA . ILE A 1 99 ? -3.149 -8.917 -14.416 1.00 64.50 99 ILE A CA 1
ATOM 738 C C . ILE A 1 99 ? -1.952 -9.893 -14.303 1.00 64.50 99 ILE A C 1
ATOM 740 O O . ILE A 1 99 ? -1.861 -10.854 -15.064 1.00 64.50 99 ILE A O 1
ATOM 744 N N . GLY A 1 100 ? -1.051 -9.720 -13.326 1.00 61.22 100 GLY A N 1
ATOM 745 C CA . GLY A 1 100 ? 0.113 -10.595 -13.119 1.00 61.22 100 GLY A CA 1
ATOM 746 C C . GLY A 1 100 ? 0.686 -10.541 -11.699 1.00 61.22 100 GLY A C 1
ATOM 747 O O . GLY A 1 100 ? 0.305 -9.710 -10.904 1.00 61.22 100 GLY A O 1
ATOM 748 N N . GLY A 1 101 ? 1.601 -11.435 -11.332 1.00 69.06 101 GLY A N 1
ATOM 749 C CA . GLY A 1 101 ? 2.225 -11.424 -10.000 1.00 69.06 101 GLY A CA 1
ATOM 750 C C . GLY A 1 101 ? 1.573 -12.374 -8.982 1.00 69.06 101 GLY A C 1
ATOM 751 O O . GLY A 1 101 ? 0.436 -12.809 -9.158 1.00 69.06 101 GLY A O 1
ATOM 752 N N . PRO A 1 102 ? 2.315 -12.772 -7.933 1.00 79.06 102 PRO A N 1
ATOM 753 C CA . PRO A 1 102 ? 1.913 -13.886 -7.087 1.00 79.06 102 PRO A CA 1
ATOM 754 C C . PRO A 1 102 ? 0.887 -13.450 -6.035 1.00 79.06 102 PRO A C 1
ATOM 756 O O . PRO A 1 102 ? 0.970 -12.347 -5.489 1.00 79.06 102 PRO A O 1
ATOM 759 N N . LEU A 1 103 ? -0.066 -14.335 -5.734 1.00 83.06 103 LEU A N 1
ATOM 760 C CA . LEU A 1 103 ? -1.147 -14.109 -4.767 1.00 83.06 103 LEU A CA 1
ATOM 761 C C . LEU A 1 103 ? -0.640 -13.752 -3.363 1.00 83.06 103 LEU A C 1
ATOM 763 O O . LEU A 1 103 ? -1.289 -12.997 -2.644 1.00 83.06 103 LEU A O 1
ATOM 767 N N . ASP A 1 104 ? 0.538 -14.247 -2.986 1.00 83.06 104 ASP A N 1
ATOM 768 C CA . ASP A 1 104 ? 1.151 -14.035 -1.676 1.00 83.06 104 ASP A CA 1
ATOM 769 C C . ASP A 1 104 ? 1.954 -12.722 -1.554 1.00 83.06 104 ASP A C 1
ATOM 771 O O . ASP A 1 104 ? 2.387 -12.357 -0.456 1.00 83.06 104 ASP A O 1
ATOM 775 N N . ALA A 1 105 ? 2.108 -11.950 -2.638 1.00 86.06 105 ALA A N 1
ATOM 776 C CA . ALA A 1 105 ? 2.743 -10.629 -2.610 1.00 86.06 105 ALA A CA 1
ATOM 777 C C . ALA A 1 105 ? 1.772 -9.527 -2.151 1.00 86.06 105 ALA A C 1
ATOM 779 O O . ALA A 1 105 ? 1.559 -8.524 -2.833 1.00 86.06 105 ALA A O 1
ATOM 780 N N . MET A 1 106 ? 1.192 -9.734 -0.971 1.00 90.94 106 MET A N 1
ATOM 781 C CA . MET A 1 106 ? 0.368 -8.773 -0.244 1.00 90.94 106 MET A CA 1
ATOM 782 C C . MET A 1 106 ? 1.054 -8.392 1.071 1.00 90.94 106 MET A C 1
ATOM 784 O O . MET A 1 106 ? 1.736 -9.212 1.699 1.00 90.94 106 MET A O 1
ATOM 788 N N . ARG A 1 107 ? 0.881 -7.140 1.479 1.00 92.75 107 ARG A N 1
ATOM 789 C CA . ARG A 1 107 ? 1.320 -6.583 2.755 1.00 92.75 107 ARG A CA 1
ATOM 790 C C . ARG A 1 107 ? 0.159 -5.869 3.417 1.00 92.75 107 ARG A C 1
ATOM 792 O O . ARG A 1 107 ? -0.658 -5.247 2.740 1.00 92.75 107 ARG A O 1
ATOM 799 N N . TRP A 1 108 ? 0.120 -5.964 4.734 1.00 96.06 108 TRP A N 1
ATOM 800 C CA . TRP A 1 108 ? -0.782 -5.200 5.572 1.00 96.06 108 TRP A CA 1
ATOM 801 C C . TRP A 1 108 ? 0.036 -4.482 6.646 1.00 96.06 108 TRP A C 1
ATOM 803 O O . TRP A 1 108 ? 0.831 -5.108 7.349 1.00 96.06 108 TRP A O 1
ATOM 813 N N . HIS A 1 109 ? -0.153 -3.171 6.741 1.00 95.81 109 HIS A N 1
ATOM 814 C CA . HIS A 1 109 ? 0.388 -2.322 7.793 1.00 95.81 109 HIS A CA 1
ATOM 815 C C . HIS A 1 109 ? -0.755 -1.678 8.572 1.00 95.81 109 HIS A C 1
ATOM 817 O O . HIS A 1 109 ? -1.810 -1.369 8.014 1.00 95.81 109 HIS A O 1
ATOM 823 N N . GLU A 1 110 ? -0.520 -1.439 9.852 1.00 95.69 110 GLU A N 1
ATOM 824 C CA . GLU A 1 110 ? -1.381 -0.607 10.683 1.00 95.69 110 GLU A CA 1
ATOM 825 C C . GLU A 1 110 ? -0.653 0.694 10.977 1.00 95.69 110 GLU A C 1
ATOM 827 O O . GLU A 1 110 ? 0.510 0.673 11.387 1.00 95.69 110 GLU A O 1
ATOM 832 N N . VAL A 1 111 ? -1.326 1.812 10.728 1.00 95.38 111 VAL A N 1
ATOM 833 C CA . VAL A 1 111 ? -0.737 3.149 10.800 1.00 95.38 111 VAL A CA 1
ATOM 834 C C . VAL A 1 111 ? -1.745 4.073 11.462 1.00 95.38 111 VAL A C 1
ATOM 836 O O . VAL A 1 111 ? -2.905 4.063 11.084 1.00 95.38 111 VAL A O 1
ATOM 839 N N . ASP A 1 112 ? -1.300 4.847 12.445 1.00 94.06 112 ASP A N 1
ATOM 840 C CA . ASP A 1 112 ? -2.082 5.927 13.055 1.00 94.06 112 ASP A CA 1
ATOM 841 C C . ASP A 1 112 ? -1.726 7.228 12.321 1.00 94.06 112 ASP A C 1
ATOM 843 O O . ASP A 1 112 ? -0.690 7.844 12.604 1.00 94.06 112 ASP A O 1
ATOM 847 N N . PHE A 1 113 ? -2.492 7.572 11.279 1.00 93.62 113 PHE A N 1
ATOM 848 C CA . PHE A 1 113 ? -2.151 8.713 10.426 1.00 93.62 113 PHE A CA 1
ATOM 849 C C . PHE A 1 113 ? -2.345 10.050 11.135 1.00 93.62 113 PHE A C 1
ATOM 851 O O . PHE A 1 113 ? -1.467 10.910 11.038 1.00 93.62 113 PHE A O 1
ATOM 858 N N . ASP A 1 114 ? -3.446 10.216 11.862 1.00 90.44 114 ASP A N 1
ATOM 859 C CA . ASP A 1 114 ? -3.856 11.488 12.466 1.00 90.44 114 ASP A CA 1
ATOM 860 C C . ASP A 1 114 ? -3.517 11.614 13.963 1.00 90.44 114 ASP A C 1
ATOM 862 O O . ASP A 1 114 ? -3.688 12.691 14.544 1.00 90.44 114 ASP A O 1
ATOM 866 N N . ARG A 1 115 ? -2.935 10.568 14.564 1.00 90.00 115 ARG A N 1
ATOM 867 C CA . ARG A 1 115 ? -2.536 10.477 15.979 1.00 90.00 115 ARG A CA 1
ATOM 868 C C . ARG A 1 115 ? -3.715 10.462 16.947 1.00 90.00 115 ARG A C 1
ATOM 870 O O . ARG A 1 115 ? -3.559 10.867 18.105 1.00 90.00 115 ARG A O 1
ATOM 877 N N . ASP A 1 116 ? -4.883 9.996 16.512 1.00 90.56 116 ASP A N 1
ATOM 878 C CA . ASP A 1 116 ? -6.049 9.827 17.381 1.00 90.56 116 ASP A CA 1
ATOM 879 C C . ASP A 1 116 ? -6.008 8.517 18.203 1.00 90.56 116 ASP A C 1
ATOM 881 O O . ASP A 1 116 ? -6.861 8.287 19.072 1.00 90.56 116 ASP A O 1
ATOM 885 N N . GLY A 1 117 ? -4.986 7.682 17.974 1.00 91.12 117 GLY A N 1
ATOM 886 C CA . GLY A 1 117 ? -4.769 6.395 18.633 1.00 91.12 117 GLY A CA 1
ATOM 887 C C . GLY A 1 117 ? -5.539 5.234 18.004 1.00 91.12 117 GLY A C 1
ATOM 888 O O . GLY A 1 117 ? -5.349 4.084 18.419 1.00 91.12 117 GLY A O 1
ATOM 889 N N . LYS A 1 118 ? -6.402 5.493 17.020 1.00 93.19 118 LYS A N 1
ATOM 890 C CA . LYS A 1 118 ? -6.937 4.476 16.115 1.00 93.19 118 LYS A CA 1
ATOM 891 C C . LYS A 1 118 ? -5.951 4.287 14.967 1.00 93.19 118 LYS A C 1
ATOM 893 O O . LYS A 1 118 ? -5.098 5.119 14.701 1.00 93.19 118 LYS A O 1
ATOM 898 N N . ARG A 1 119 ? -6.009 3.116 14.341 1.00 94.50 119 ARG A N 1
ATOM 899 C CA . ARG A 1 119 ? -5.069 2.749 13.282 1.00 94.50 119 ARG A CA 1
ATOM 900 C C . ARG A 1 119 ? -5.830 2.446 12.018 1.00 94.50 119 ARG A C 1
ATOM 902 O O . ARG A 1 119 ? -6.606 1.493 11.991 1.00 94.50 119 ARG A O 1
ATOM 909 N N . GLU A 1 120 ? -5.582 3.225 10.983 1.00 96.12 120 GLU A N 1
ATOM 910 C CA . GLU A 1 120 ? -5.934 2.873 9.621 1.00 96.12 120 GLU A CA 1
ATOM 911 C C . GLU A 1 120 ? -5.165 1.629 9.180 1.00 96.12 120 GLU A C 1
ATOM 913 O O . GLU A 1 120 ? -4.096 1.275 9.696 1.00 96.12 120 GLU A O 1
ATOM 918 N N . HIS A 1 121 ? -5.709 0.971 8.165 1.00 96.81 121 HIS A N 1
ATOM 919 C CA . HIS A 1 121 ? -5.121 -0.234 7.614 1.00 96.81 121 HIS A CA 1
ATOM 920 C C . HIS A 1 121 ? -4.637 0.028 6.195 1.00 96.81 121 HIS A C 1
ATOM 922 O O . HIS A 1 121 ? -5.423 0.339 5.300 1.00 96.81 121 HIS A O 1
ATOM 928 N N . VAL A 1 122 ? -3.334 -0.119 5.979 1.00 97.06 122 VAL A N 1
ATOM 929 C CA . VAL A 1 122 ? -2.714 0.010 4.661 1.00 97.06 122 VAL A CA 1
ATOM 930 C C . VAL A 1 122 ? -2.531 -1.381 4.073 1.00 97.06 122 VAL A C 1
ATOM 932 O O . VAL A 1 122 ? -1.740 -2.172 4.587 1.00 97.06 122 VAL A O 1
ATOM 935 N N . ILE A 1 123 ? -3.242 -1.681 2.988 1.00 96.06 123 ILE A N 1
ATOM 936 C CA . ILE A 1 123 ? -3.052 -2.901 2.200 1.00 96.06 123 ILE A CA 1
ATOM 937 C C . ILE A 1 123 ? -2.264 -2.553 0.944 1.00 96.06 123 ILE A C 1
ATOM 939 O O . ILE A 1 123 ? -2.735 -1.781 0.109 1.00 96.06 123 ILE A O 1
ATOM 943 N N . ALA A 1 124 ? -1.082 -3.147 0.797 1.00 94.25 124 ALA A N 1
ATOM 944 C CA . ALA A 1 124 ? -0.245 -3.002 -0.387 1.00 94.25 124 ALA A CA 1
ATOM 945 C C . ALA A 1 124 ? -0.118 -4.339 -1.124 1.00 94.25 124 ALA A C 1
ATOM 947 O O . ALA A 1 124 ? 0.268 -5.358 -0.548 1.00 94.25 124 ALA A O 1
ATOM 948 N N . THR A 1 125 ? -0.437 -4.346 -2.412 1.00 91.75 125 THR A N 1
ATOM 949 C CA . THR A 1 125 ? -0.408 -5.537 -3.270 1.00 91.75 125 THR A CA 1
ATOM 950 C C . THR A 1 125 ? 0.513 -5.300 -4.449 1.00 91.75 125 THR A C 1
ATOM 952 O O . THR A 1 125 ? 0.321 -4.341 -5.198 1.00 91.75 125 THR A O 1
ATOM 955 N N . ARG A 1 126 ? 1.501 -6.177 -4.640 1.00 88.62 126 ARG A N 1
ATOM 956 C CA . ARG A 1 126 ? 2.425 -6.063 -5.771 1.00 88.62 126 ARG A CA 1
ATOM 957 C C . ARG A 1 126 ? 1.730 -6.506 -7.056 1.00 88.62 126 ARG A C 1
ATOM 959 O O . ARG A 1 126 ? 1.266 -7.644 -7.143 1.00 88.62 126 ARG A O 1
ATOM 966 N N . VAL A 1 127 ? 1.696 -5.610 -8.037 1.00 84.88 127 VAL A N 1
ATOM 967 C CA . VAL A 1 127 ? 1.020 -5.789 -9.328 1.00 84.88 127 VAL A CA 1
ATOM 968 C C . VAL A 1 127 ? 1.965 -6.408 -10.347 1.00 84.88 127 VAL A C 1
ATOM 970 O O . VAL A 1 127 ? 1.650 -7.409 -10.970 1.00 84.88 127 VAL A O 1
ATOM 973 N N . ILE A 1 128 ? 3.139 -5.824 -10.550 1.00 80.62 128 ILE A N 1
ATOM 974 C CA . ILE A 1 128 ? 4.083 -6.300 -11.563 1.00 80.62 128 ILE A CA 1
ATOM 975 C C . ILE A 1 128 ? 5.497 -5.864 -11.199 1.00 80.62 128 ILE A C 1
ATOM 977 O O . ILE A 1 128 ? 5.696 -4.956 -10.397 1.00 80.62 128 ILE A O 1
ATOM 981 N N . GLU A 1 129 ? 6.486 -6.524 -11.788 1.00 76.00 129 GLU A N 1
ATOM 982 C CA . GLU A 1 129 ? 7.868 -6.069 -11.786 1.00 76.00 129 GLU A CA 1
ATOM 983 C C . GLU A 1 129 ? 8.314 -5.831 -13.228 1.00 76.00 129 GLU A C 1
ATOM 985 O O . GLU A 1 129 ? 8.137 -6.695 -14.092 1.00 76.00 129 GLU A O 1
ATOM 990 N N . THR A 1 130 ? 8.868 -4.651 -13.505 1.00 71.00 130 THR A N 1
ATOM 991 C CA . THR A 1 130 ? 9.374 -4.328 -14.841 1.00 71.00 130 THR A CA 1
ATOM 992 C C . THR A 1 130 ? 10.696 -5.062 -15.096 1.00 71.00 130 THR A C 1
ATOM 994 O O . THR A 1 130 ? 11.614 -4.972 -14.279 1.00 71.00 130 THR A O 1
ATOM 997 N N . PRO A 1 131 ? 10.868 -5.759 -16.234 1.00 65.62 131 PRO A N 1
ATOM 998 C CA . PRO A 1 131 ? 12.086 -6.537 -16.477 1.00 65.62 131 PRO A CA 1
ATOM 999 C C . PRO A 1 131 ? 13.374 -5.703 -16.565 1.00 65.62 131 PRO A C 1
ATOM 1001 O O . PRO A 1 131 ? 14.425 -6.155 -16.123 1.00 65.62 131 PRO A O 1
ATOM 1004 N N . ALA A 1 132 ? 13.309 -4.493 -17.135 1.00 65.25 132 ALA A N 1
ATOM 1005 C CA . ALA A 1 132 ? 14.496 -3.694 -17.462 1.00 65.25 132 ALA A CA 1
ATOM 1006 C C . ALA A 1 132 ? 15.231 -3.144 -16.224 1.00 65.25 132 ALA A C 1
ATOM 1008 O O . ALA A 1 132 ? 16.461 -3.049 -16.215 1.00 65.25 132 ALA A O 1
ATOM 1009 N N . HIS A 1 133 ? 14.484 -2.822 -15.162 1.00 69.50 133 HIS A N 1
ATOM 1010 C CA . HIS A 1 133 ? 15.020 -2.172 -13.958 1.00 69.50 133 HIS A CA 1
ATOM 1011 C C . HIS A 1 133 ? 14.614 -2.874 -12.654 1.00 69.50 133 HIS A C 1
ATOM 1013 O O . HIS A 1 133 ? 14.969 -2.420 -11.563 1.00 69.50 133 HIS A O 1
ATOM 1019 N N . ALA A 1 134 ? 13.871 -3.982 -12.754 1.00 76.94 134 ALA A N 1
ATOM 1020 C CA . ALA A 1 134 ? 13.247 -4.674 -11.631 1.00 76.94 134 ALA A CA 1
ATOM 1021 C C . ALA A 1 134 ? 12.392 -3.736 -10.751 1.00 76.94 134 ALA A C 1
ATOM 1023 O O . ALA A 1 134 ? 12.213 -3.978 -9.560 1.00 76.94 134 ALA A O 1
ATOM 1024 N N . ILE A 1 135 ? 11.903 -2.624 -11.307 1.00 81.69 135 ILE A N 1
ATOM 1025 C CA . ILE A 1 135 ? 11.044 -1.689 -10.577 1.00 81.69 135 ILE A CA 1
ATOM 1026 C C . ILE A 1 135 ? 9.735 -2.408 -10.279 1.00 81.69 135 ILE A C 1
ATOM 1028 O O . ILE A 1 135 ? 9.138 -2.996 -11.188 1.00 81.69 135 ILE A O 1
ATOM 1032 N N . GLN A 1 136 ? 9.322 -2.383 -9.016 1.00 85.50 136 GLN A N 1
ATOM 1033 C CA . GLN A 1 136 ? 8.111 -3.057 -8.582 1.00 85.50 136 GLN A CA 1
ATOM 1034 C C . GLN A 1 136 ? 6.958 -2.083 -8.505 1.00 85.50 136 GLN A C 1
ATOM 1036 O O . GLN A 1 136 ? 6.995 -1.145 -7.722 1.00 85.50 136 GLN A O 1
ATOM 1041 N N . ASN A 1 137 ? 5.895 -2.381 -9.229 1.00 88.38 137 ASN A N 1
ATOM 1042 C CA . ASN A 1 137 ? 4.673 -1.617 -9.143 1.00 88.38 137 ASN A CA 1
ATOM 1043 C C . ASN A 1 137 ? 3.755 -2.215 -8.071 1.00 88.38 137 ASN A C 1
ATOM 1045 O O . ASN A 1 137 ? 3.488 -3.425 -8.049 1.00 88.38 137 ASN A O 1
ATOM 1049 N N . TRP A 1 138 ? 3.268 -1.355 -7.188 1.00 91.12 138 TRP A N 1
ATOM 1050 C CA . TRP A 1 138 ? 2.369 -1.689 -6.097 1.00 91.12 138 TRP A CA 1
ATOM 1051 C C . TRP A 1 138 ? 1.072 -0.911 -6.223 1.00 91.12 138 TRP A C 1
ATOM 1053 O O . TRP A 1 138 ? 1.054 0.263 -6.577 1.00 91.12 138 TRP A O 1
ATOM 1063 N N . ARG A 1 139 ? -0.018 -1.557 -5.836 1.00 92.31 139 ARG A N 1
ATOM 1064 C CA . ARG A 1 139 ? -1.272 -0.887 -5.530 1.00 92.31 139 ARG A CA 1
ATOM 1065 C C . ARG A 1 139 ? -1.385 -0.754 -4.020 1.00 92.31 139 ARG A C 1
ATOM 1067 O O . ARG A 1 139 ? -1.182 -1.740 -3.312 1.00 92.31 139 ARG A O 1
ATOM 1074 N N . VAL A 1 140 ? -1.718 0.437 -3.533 1.00 94.81 140 VAL A N 1
ATOM 1075 C CA . VAL A 1 140 ? -1.814 0.730 -2.096 1.00 94.81 140 VAL A CA 1
ATOM 1076 C C . VAL A 1 140 ? -3.204 1.257 -1.775 1.00 94.81 140 VAL A C 1
ATOM 1078 O O . VAL A 1 140 ? -3.682 2.197 -2.403 1.00 94.81 140 VAL A O 1
ATOM 1081 N N . ARG A 1 141 ? -3.863 0.656 -0.788 1.00 95.75 141 ARG A N 1
ATOM 1082 C CA . ARG A 1 141 ? -5.176 1.077 -0.293 1.00 95.75 141 ARG A CA 1
ATOM 1083 C C . ARG A 1 141 ? -5.105 1.387 1.183 1.00 95.75 141 ARG A C 1
ATOM 1085 O O . ARG A 1 141 ? -4.498 0.628 1.932 1.00 95.75 141 ARG A O 1
ATOM 1092 N N . ILE A 1 142 ? -5.764 2.465 1.585 1.00 96.94 142 ILE A N 1
ATOM 1093 C CA . ILE A 1 142 ? -5.885 2.866 2.983 1.00 96.94 142 ILE A CA 1
ATOM 1094 C C . ILE A 1 142 ? -7.345 2.711 3.385 1.00 96.94 142 ILE A C 1
ATOM 1096 O O . ILE A 1 142 ? -8.220 3.336 2.787 1.00 96.94 142 ILE A O 1
ATOM 1100 N N . PHE A 1 143 ? -7.603 1.880 4.386 1.00 96.88 143 PHE A N 1
ATOM 1101 C CA . PHE A 1 143 ? -8.919 1.672 4.977 1.00 96.88 143 PHE A CA 1
ATOM 1102 C C . PHE A 1 143 ? -9.011 2.390 6.320 1.00 96.88 143 PHE A C 1
ATOM 1104 O O . PHE A 1 143 ? -8.017 2.489 7.041 1.00 96.88 143 PHE A O 1
ATOM 1111 N N . SER A 1 144 ? -10.214 2.832 6.680 1.00 96.06 144 SER A N 1
ATOM 1112 C CA . SER A 1 144 ? -10.513 3.296 8.034 1.00 96.06 144 SER A CA 1
ATOM 1113 C C . SER A 1 144 ? -10.252 2.200 9.070 1.00 96.06 144 SER A C 1
ATOM 1115 O O . SER A 1 144 ? -10.300 1.010 8.757 1.00 96.06 144 SER A O 1
ATOM 1117 N N . ALA A 1 145 ? -10.027 2.592 10.325 1.00 94.88 145 ALA A N 1
ATOM 1118 C CA . ALA A 1 145 ? -9.735 1.672 11.433 1.00 94.88 145 ALA A CA 1
ATOM 1119 C C . ALA A 1 145 ? -10.821 0.606 11.707 1.00 94.88 145 ALA A C 1
ATOM 1121 O O . ALA A 1 145 ? -10.588 -0.416 12.356 1.00 94.88 145 ALA A O 1
ATOM 1122 N N . ASP A 1 146 ? -12.046 0.842 11.241 1.00 94.62 146 ASP A N 1
ATOM 1123 C CA . ASP A 1 146 ? -13.165 -0.097 11.328 1.00 94.62 146 ASP A CA 1
ATOM 1124 C C . ASP A 1 146 ? -13.415 -0.881 10.030 1.00 94.62 146 ASP A C 1
ATOM 1126 O O . ASP A 1 146 ? -14.350 -1.681 9.985 1.00 94.62 146 ASP A O 1
ATOM 1130 N N . TRP A 1 147 ? -12.578 -0.686 9.006 1.00 95.25 147 TRP A N 1
ATOM 1131 C CA . TRP A 1 147 ? -12.699 -1.233 7.650 1.00 95.25 147 TRP A CA 1
ATOM 1132 C C . TRP A 1 147 ? -13.934 -0.773 6.863 1.00 95.25 147 TRP A C 1
ATOM 1134 O O . TRP A 1 147 ? -14.159 -1.257 5.756 1.00 95.25 147 TRP A O 1
ATOM 1144 N N . ALA A 1 148 ? -14.735 0.157 7.391 1.00 92.69 148 ALA A N 1
ATOM 1145 C CA . ALA A 1 148 ? -16.003 0.550 6.779 1.00 92.69 148 ALA A CA 1
ATOM 1146 C C . ALA A 1 148 ? -15.837 1.397 5.505 1.00 92.69 148 ALA A C 1
ATOM 1148 O O . ALA A 1 148 ? -16.759 1.466 4.691 1.00 92.69 148 ALA A O 1
ATOM 1149 N N . LYS A 1 149 ? -14.686 2.060 5.335 1.00 93.38 149 LYS A N 1
ATOM 1150 C CA . LYS A 1 149 ? -14.397 2.953 4.208 1.00 93.38 149 LYS A CA 1
ATOM 1151 C C . LYS A 1 149 ? -12.986 2.705 3.681 1.00 93.38 149 LYS A C 1
ATOM 1153 O O . LYS A 1 149 ? -12.034 2.631 4.453 1.00 93.38 149 LYS A O 1
ATOM 1158 N N . VAL A 1 150 ? -12.841 2.694 2.357 1.00 95.56 150 VAL A N 1
ATOM 1159 C CA . VAL A 1 150 ? -11.558 2.973 1.700 1.00 95.56 150 VAL A CA 1
ATOM 1160 C C . VAL A 1 150 ? -11.360 4.486 1.680 1.00 95.56 150 VAL A C 1
ATOM 1162 O O . VAL A 1 150 ? -12.089 5.207 0.999 1.00 95.56 150 VAL A O 1
ATOM 1165 N N . ILE A 1 151 ? -10.405 4.974 2.464 1.00 96.50 151 ILE A N 1
ATOM 1166 C CA . ILE A 1 151 ? -10.036 6.392 2.546 1.00 96.50 151 ILE A CA 1
ATOM 1167 C C . ILE A 1 151 ? -9.329 6.820 1.260 1.00 96.50 151 ILE A C 1
ATOM 1169 O O . ILE A 1 151 ? -9.638 7.870 0.703 1.00 96.50 151 ILE A O 1
ATOM 1173 N N . ALA A 1 152 ? -8.400 5.991 0.781 1.00 95.75 152 ALA A N 1
ATOM 1174 C CA . ALA A 1 152 ? -7.596 6.273 -0.400 1.00 95.75 152 ALA A CA 1
ATOM 1175 C C . ALA A 1 152 ? -7.233 4.998 -1.160 1.00 95.75 152 ALA A C 1
ATOM 1177 O O . ALA A 1 152 ? -7.085 3.921 -0.578 1.00 95.75 152 ALA A O 1
ATOM 1178 N N . SER A 1 153 ? -7.053 5.137 -2.471 1.00 94.62 153 SER A N 1
ATOM 1179 C CA . SER A 1 153 ? -6.517 4.095 -3.345 1.00 94.62 153 SER A CA 1
ATOM 1180 C C . SER A 1 153 ? -5.510 4.703 -4.310 1.00 94.62 153 SER A C 1
ATOM 1182 O O . SER A 1 153 ? -5.835 5.611 -5.071 1.00 94.62 153 SER A O 1
ATOM 1184 N N . PHE A 1 154 ? -4.297 4.168 -4.281 1.00 94.25 154 PHE A N 1
ATOM 1185 C CA . PHE A 1 154 ? -3.229 4.462 -5.219 1.00 94.25 154 PHE A CA 1
ATOM 1186 C C . PHE A 1 154 ? -3.071 3.259 -6.135 1.00 94.25 154 PHE A C 1
ATOM 1188 O O . PHE A 1 154 ? -2.637 2.188 -5.710 1.00 94.25 154 PHE A O 1
ATOM 1195 N N . GLU A 1 155 ? -3.447 3.435 -7.396 1.00 90.81 155 GLU A N 1
ATOM 1196 C CA . GLU A 1 155 ? -3.417 2.360 -8.390 1.00 90.81 155 GLU A CA 1
ATOM 1197 C C . GLU A 1 155 ? -1.997 1.985 -8.827 1.00 90.81 155 GLU A C 1
ATOM 1199 O O . GLU A 1 155 ? -1.798 0.916 -9.394 1.00 90.81 155 GLU A O 1
ATOM 1204 N N . SER A 1 156 ? -1.024 2.861 -8.562 1.00 89.25 156 SER A N 1
ATOM 1205 C CA . SER A 1 156 ? 0.364 2.705 -8.978 1.00 89.25 156 SER A CA 1
ATOM 1206 C C . SER A 1 156 ? 1.297 3.448 -8.020 1.00 89.25 156 SER A C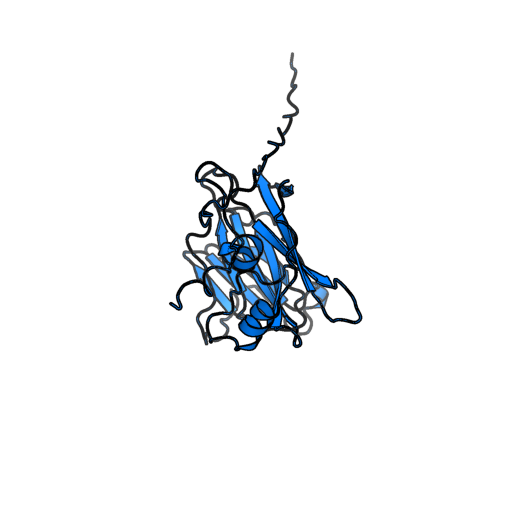 1
ATOM 1208 O O . SER A 1 156 ? 1.268 4.679 -7.942 1.00 89.25 156 SER A O 1
ATOM 1210 N N . VAL A 1 157 ? 2.122 2.690 -7.305 1.00 92.44 157 VAL A N 1
ATOM 1211 C CA . VAL A 1 157 ? 3.187 3.150 -6.407 1.00 92.44 157 VAL A CA 1
ATOM 1212 C C . VAL A 1 157 ? 4.436 2.335 -6.715 1.00 92.44 157 VAL A C 1
ATOM 1214 O O . VAL A 1 157 ? 4.427 1.110 -6.600 1.00 92.44 157 VAL A O 1
ATOM 1217 N N . GLU A 1 158 ? 5.505 2.996 -7.135 1.00 91.38 158 GLU A N 1
ATOM 1218 C CA . GLU A 1 158 ? 6.723 2.329 -7.586 1.00 91.38 158 GLU A CA 1
ATOM 1219 C C . GLU A 1 158 ? 7.708 2.108 -6.438 1.00 91.38 158 GLU A C 1
ATOM 1221 O O . GLU A 1 158 ? 8.164 3.057 -5.812 1.00 91.38 158 GLU A O 1
ATOM 1226 N N . ASP A 1 159 ? 8.077 0.852 -6.203 1.00 86.69 159 ASP A N 1
ATOM 1227 C CA . ASP A 1 159 ? 8.855 0.358 -5.069 1.00 86.69 159 ASP A CA 1
ATOM 1228 C C . ASP A 1 159 ? 8.239 0.773 -3.728 1.00 86.69 159 ASP A C 1
ATOM 1230 O O . ASP A 1 159 ? 8.600 1.787 -3.161 1.00 86.69 159 ASP A O 1
ATOM 1234 N N . PHE A 1 160 ? 7.298 0.000 -3.192 1.00 88.00 160 PHE A N 1
ATOM 1235 C CA . PHE A 1 160 ? 6.692 0.291 -1.892 1.00 88.00 160 PHE A CA 1
ATOM 1236 C C . PHE A 1 160 ? 7.303 -0.567 -0.775 1.00 88.00 160 PHE A C 1
ATOM 1238 O O . PHE A 1 160 ? 7.601 -1.750 -0.966 1.00 88.00 160 PHE A O 1
ATOM 1245 N N . GLY A 1 161 ? 7.426 0.014 0.419 1.00 87.00 161 GLY A N 1
ATOM 1246 C CA . GLY A 1 161 ? 7.919 -0.650 1.622 1.00 87.00 161 GLY A CA 1
ATOM 1247 C C . GLY A 1 161 ? 7.446 0.050 2.901 1.00 87.00 161 GLY A C 1
ATOM 1248 O O . GLY A 1 161 ? 6.887 1.145 2.833 1.00 87.00 161 GLY A O 1
ATOM 1249 N N . PRO A 1 162 ? 7.665 -0.550 4.086 1.00 86.44 162 PRO A N 1
ATOM 1250 C CA . PRO A 1 162 ? 7.237 0.032 5.362 1.00 86.44 162 PRO A CA 1
ATOM 1251 C C . PRO A 1 162 ? 7.883 1.391 5.666 1.00 86.44 162 PRO A C 1
ATOM 1253 O O . PRO A 1 162 ? 7.349 2.162 6.452 1.00 86.44 162 PRO A O 1
ATOM 1256 N N . ASP A 1 163 ? 9.017 1.710 5.044 1.00 86.25 163 ASP A N 1
ATOM 1257 C CA . ASP A 1 163 ? 9.689 3.002 5.176 1.00 86.25 163 ASP A CA 1
ATOM 1258 C C . ASP A 1 163 ? 9.097 4.104 4.282 1.00 86.25 163 ASP A C 1
ATOM 1260 O O . ASP A 1 163 ? 9.418 5.275 4.468 1.00 86.25 163 ASP A O 1
ATOM 1264 N N . ALA A 1 164 ? 8.183 3.761 3.369 1.00 90.62 164 ALA A N 1
ATOM 1265 C CA . ALA A 1 164 ? 7.315 4.730 2.704 1.00 90.62 164 ALA A CA 1
ATOM 1266 C C . ALA A 1 164 ? 6.241 5.295 3.656 1.00 90.62 164 ALA A C 1
ATOM 1268 O O . ALA A 1 164 ? 5.515 6.207 3.277 1.00 90.62 164 ALA A O 1
ATOM 1269 N N . LEU A 1 165 ? 6.137 4.764 4.879 1.00 92.81 165 LEU A N 1
ATOM 1270 C CA . LEU A 1 165 ? 5.194 5.172 5.917 1.00 92.81 165 LEU A CA 1
ATOM 1271 C C . LEU A 1 165 ? 5.975 5.707 7.126 1.00 92.81 165 LEU A C 1
ATOM 1273 O O . LEU A 1 165 ? 6.485 4.949 7.960 1.00 92.81 165 LEU A O 1
ATOM 1277 N N . PHE A 1 166 ? 6.096 7.026 7.230 1.00 91.06 166 PHE A N 1
ATOM 1278 C CA . PHE A 1 166 ? 6.968 7.657 8.224 1.00 91.06 166 PHE A CA 1
ATOM 1279 C C . PHE A 1 166 ? 6.414 8.987 8.723 1.00 91.06 166 PHE A C 1
ATOM 1281 O O . PHE A 1 166 ? 5.417 9.491 8.228 1.00 91.06 166 PHE A O 1
ATOM 1288 N N . ARG A 1 167 ? 7.084 9.576 9.709 1.00 88.44 167 ARG A N 1
ATOM 1289 C CA . ARG A 1 167 ? 6.891 10.966 10.140 1.00 88.44 167 ARG A CA 1
ATOM 1290 C C . ARG A 1 167 ? 8.240 11.646 10.312 1.00 88.44 167 ARG A C 1
ATOM 1292 O O . ARG A 1 167 ? 9.253 10.988 10.569 1.00 88.44 167 ARG A O 1
ATOM 1299 N N . VAL A 1 168 ? 8.257 12.966 10.156 1.00 79.06 168 VAL A N 1
ATOM 1300 C CA . VAL A 1 168 ? 9.491 13.763 10.271 1.00 79.06 168 VAL A CA 1
ATOM 1301 C C . VAL A 1 168 ? 9.844 14.050 11.731 1.00 79.06 168 VAL A C 1
ATOM 1303 O O . VAL A 1 168 ? 11.021 14.163 12.064 1.00 79.06 168 VAL A O 1
ATOM 1306 N N . SER A 1 169 ? 8.852 14.106 12.620 1.00 82.62 169 SER A N 1
ATOM 1307 C CA . SER A 1 169 ? 9.048 14.186 14.069 1.00 82.62 169 SER A CA 1
ATOM 1308 C C . SER A 1 169 ? 7.956 13.418 14.813 1.00 82.62 169 SER A C 1
ATOM 1310 O O . SER A 1 169 ? 6.914 13.111 14.238 1.00 82.62 169 SER A O 1
ATOM 1312 N N . GLU A 1 170 ? 8.178 13.108 16.096 1.00 83.88 170 GLU A N 1
ATOM 1313 C CA . GLU A 1 170 ? 7.210 12.368 16.927 1.00 83.88 170 GLU A CA 1
ATOM 1314 C C . GLU A 1 170 ? 5.847 13.061 17.008 1.00 83.88 170 GLU A C 1
ATOM 1316 O O . GLU A 1 170 ? 4.818 12.388 17.111 1.00 83.88 170 GLU A O 1
ATOM 1321 N N . ASP A 1 171 ? 5.852 14.393 16.921 1.00 85.19 171 ASP A N 1
ATOM 1322 C CA . ASP A 1 171 ? 4.660 15.215 17.068 1.00 85.19 171 ASP A CA 1
ATOM 1323 C C . ASP A 1 171 ? 3.840 15.383 15.783 1.00 85.19 171 ASP A C 1
ATOM 1325 O O . ASP A 1 171 ? 2.722 15.902 15.825 1.00 85.19 171 ASP A O 1
ATOM 1329 N N . GLN A 1 172 ? 4.366 14.938 14.644 1.00 86.75 172 GLN A N 1
ATOM 1330 C CA . GLN A 1 172 ? 3.706 15.075 13.352 1.00 86.75 172 GLN A CA 1
ATOM 1331 C C . GLN A 1 172 ? 2.892 13.834 12.974 1.00 86.75 172 GLN A C 1
ATOM 1333 O O . GLN A 1 172 ? 3.247 12.725 13.391 1.00 86.75 172 GLN A O 1
ATOM 1338 N N . PRO A 1 173 ? 1.815 14.017 12.182 1.00 90.31 173 PRO A N 1
ATOM 1339 C CA . PRO A 1 173 ? 1.056 12.906 11.624 1.00 90.31 173 PRO A CA 1
ATOM 1340 C C . PRO A 1 173 ? 1.953 12.018 10.764 1.00 90.31 173 PRO A C 1
ATOM 1342 O O . PRO A 1 173 ? 2.976 12.463 10.226 1.00 90.31 173 PRO A O 1
ATOM 1345 N N . CYS A 1 174 ? 1.557 10.758 10.627 1.00 93.25 174 CYS A N 1
ATOM 1346 C CA . CYS A 1 174 ? 2.218 9.873 9.687 1.00 93.25 174 CYS A CA 1
ATOM 1347 C C . CYS A 1 174 ? 1.893 10.291 8.253 1.00 93.25 174 CYS A C 1
ATOM 1349 O O . CYS A 1 174 ? 0.829 10.838 7.944 1.00 93.25 174 CYS A O 1
ATOM 1351 N N . VAL A 1 175 ? 2.852 10.041 7.373 1.00 93.19 175 VAL A N 1
ATOM 1352 C CA . VAL A 1 175 ? 2.759 10.328 5.951 1.00 93.19 175 VAL A CA 1
ATOM 1353 C C . VAL A 1 175 ? 3.033 9.066 5.153 1.00 93.19 175 VAL A C 1
ATOM 1355 O O . VAL A 1 175 ? 3.822 8.210 5.557 1.00 93.19 175 VAL A O 1
ATOM 1358 N N . LEU A 1 176 ? 2.375 8.974 4.006 1.00 94.31 176 LEU A N 1
ATOM 1359 C CA . LEU A 1 176 ? 2.668 8.028 2.948 1.00 94.31 176 LEU A CA 1
ATOM 1360 C C . LEU A 1 176 ? 3.475 8.747 1.867 1.00 94.31 176 LEU A C 1
ATOM 1362 O O . LEU A 1 176 ? 3.076 9.804 1.381 1.00 94.31 176 LEU A O 1
ATOM 1366 N N . LEU A 1 177 ? 4.588 8.145 1.469 1.00 93.44 177 LEU A N 1
ATOM 1367 C CA . LEU A 1 177 ? 5.366 8.531 0.301 1.00 93.44 177 LEU A CA 1
ATOM 1368 C C . LEU A 1 177 ? 4.904 7.712 -0.900 1.00 93.44 177 LEU A C 1
ATOM 1370 O O . LEU A 1 177 ? 5.176 6.515 -0.991 1.00 93.44 177 LEU A O 1
ATOM 1374 N N . GLN A 1 178 ? 4.212 8.368 -1.824 1.00 94.69 178 GLN A N 1
ATOM 1375 C CA . GLN A 1 178 ? 3.878 7.793 -3.116 1.00 94.69 178 GLN A CA 1
ATOM 1376 C C . GLN A 1 178 ? 5.021 8.069 -4.084 1.00 94.69 178 GLN A C 1
ATOM 1378 O O . GLN A 1 178 ? 5.442 9.209 -4.249 1.00 94.69 178 GLN A O 1
ATOM 1383 N N . THR A 1 179 ? 5.498 7.033 -4.756 1.00 93.44 179 THR A N 1
ATOM 1384 C CA . THR A 1 179 ? 6.651 7.105 -5.649 1.00 93.44 179 THR A CA 1
ATOM 1385 C C . THR A 1 179 ? 6.289 6.725 -7.073 1.00 93.44 179 THR A C 1
ATOM 1387 O O . THR A 1 179 ? 5.485 5.821 -7.304 1.00 93.44 179 THR A O 1
ATOM 1390 N N . VAL A 1 180 ? 6.894 7.420 -8.036 1.00 92.81 180 VAL A N 1
ATOM 1391 C CA . VAL A 1 180 ? 6.751 7.152 -9.475 1.00 92.81 180 VAL A CA 1
ATOM 1392 C C . VAL A 1 180 ? 8.085 7.353 -10.190 1.00 92.81 180 VAL A C 1
ATOM 1394 O O . VAL A 1 180 ? 8.887 8.203 -9.792 1.00 92.81 180 VAL A O 1
ATOM 1397 N N . TYR A 1 181 ? 8.320 6.582 -11.253 1.00 89.56 181 TYR A N 1
ATOM 1398 C CA . TYR A 1 181 ? 9.472 6.767 -12.133 1.00 89.56 181 TYR A CA 1
ATOM 1399 C C . TYR A 1 181 ? 9.057 7.459 -13.428 1.00 89.56 181 TYR A C 1
ATOM 1401 O O . TYR A 1 181 ? 8.197 6.961 -14.150 1.00 89.56 181 TYR A O 1
ATOM 1409 N N . ASP A 1 182 ? 9.736 8.558 -13.748 1.00 89.69 182 ASP A N 1
ATOM 1410 C CA . ASP A 1 182 ? 9.587 9.269 -15.017 1.00 89.69 182 ASP A CA 1
ATOM 1411 C C . ASP A 1 182 ? 10.833 9.042 -15.882 1.00 89.69 182 ASP A C 1
ATOM 1413 O O . ASP A 1 182 ? 11.965 9.113 -15.394 1.00 89.69 182 ASP A O 1
ATOM 1417 N N . ALA A 1 183 ? 10.637 8.836 -17.186 1.00 86.19 183 ALA A N 1
ATOM 1418 C CA . ALA A 1 183 ? 11.729 8.937 -18.145 1.00 86.19 183 ALA A CA 1
ATOM 1419 C C . ALA A 1 183 ? 12.182 10.399 -18.252 1.00 86.19 183 ALA A C 1
ATOM 1421 O O . ALA A 1 183 ? 11.372 11.306 -18.447 1.00 86.19 183 ALA A O 1
ATOM 1422 N N . VAL A 1 184 ? 13.484 10.628 -18.109 1.00 84.69 184 VAL A N 1
ATOM 1423 C CA . VAL A 1 184 ? 14.111 11.945 -18.288 1.00 84.69 184 VAL A CA 1
ATOM 1424 C C . VAL A 1 184 ? 14.292 12.220 -19.777 1.00 84.69 184 VAL A C 1
ATOM 1426 O O . VAL A 1 184 ? 14.040 13.329 -20.240 1.00 84.69 184 VAL A O 1
ATOM 1429 N N . ASP A 1 185 ? 14.682 11.183 -20.515 1.00 78.06 185 ASP A N 1
ATOM 1430 C CA . ASP A 1 185 ? 14.828 11.174 -21.962 1.00 78.06 185 ASP A CA 1
ATOM 1431 C C . ASP A 1 185 ? 14.532 9.757 -22.482 1.00 78.06 185 ASP A C 1
ATOM 1433 O O . ASP A 1 185 ? 15.008 8.761 -21.931 1.00 78.06 185 ASP A O 1
ATOM 1437 N N . ALA A 1 186 ? 13.715 9.675 -23.532 1.00 72.00 186 ALA A N 1
ATOM 1438 C CA . ALA A 1 186 ? 13.312 8.418 -24.150 1.00 72.00 186 ALA A CA 1
ATOM 1439 C C . ALA A 1 186 ? 14.474 7.708 -24.868 1.00 72.00 186 ALA A C 1
ATOM 1441 O O . ALA A 1 186 ? 14.415 6.494 -25.046 1.00 72.00 186 ALA A O 1
ATOM 1442 N N . GLU A 1 187 ? 15.521 8.435 -25.270 1.00 74.56 187 GLU A N 1
ATOM 1443 C CA . GLU A 1 187 ? 16.663 7.870 -26.001 1.00 74.56 187 GLU A CA 1
ATOM 1444 C C . GLU A 1 187 ? 17.726 7.255 -25.080 1.00 74.56 187 GLU A C 1
ATOM 1446 O O . GLU A 1 187 ? 18.437 6.335 -25.485 1.00 74.56 187 GLU A O 1
ATOM 1451 N N . THR A 1 188 ? 17.844 7.744 -23.842 1.00 71.12 188 THR A N 1
ATOM 1452 C CA . THR A 1 188 ? 18.919 7.341 -22.916 1.00 71.12 188 THR A CA 1
ATOM 1453 C C . THR A 1 188 ? 18.487 6.311 -21.875 1.00 71.12 188 THR A C 1
ATOM 1455 O O . THR A 1 188 ? 19.320 5.880 -21.078 1.00 71.12 188 THR A O 1
ATOM 1458 N N . GLU A 1 189 ? 17.201 5.935 -21.854 1.00 74.94 189 GLU A N 1
ATOM 1459 C CA . GLU A 1 189 ? 16.576 5.104 -20.807 1.00 74.94 189 GLU A CA 1
ATOM 1460 C C . GLU A 1 189 ? 16.824 5.642 -19.380 1.00 74.94 189 GLU A C 1
ATOM 1462 O O . GLU A 1 189 ? 16.708 4.917 -18.389 1.00 74.94 189 GLU A O 1
ATOM 1467 N N . GLN A 1 190 ? 17.185 6.924 -19.248 1.00 83.56 190 GLN A N 1
ATOM 1468 C CA . GLN A 1 190 ? 17.463 7.526 -17.955 1.00 83.56 190 GLN A CA 1
ATOM 1469 C C . GLN A 1 190 ? 16.150 7.788 -17.221 1.00 83.56 190 GLN A C 1
ATOM 1471 O O . GLN A 1 190 ? 15.252 8.456 -17.735 1.00 83.56 190 GLN A O 1
ATOM 1476 N N . LEU A 1 191 ? 16.062 7.293 -15.989 1.00 86.50 191 LEU A N 1
ATOM 1477 C CA . LEU A 1 191 ? 14.898 7.464 -15.130 1.00 86.50 191 LEU A CA 1
ATOM 1478 C C . LEU A 1 191 ? 15.192 8.450 -14.000 1.00 86.50 191 LEU A C 1
ATOM 1480 O O . LEU A 1 191 ? 16.320 8.545 -13.503 1.00 86.50 191 LEU A O 1
ATOM 1484 N N . LYS A 1 192 ? 14.148 9.141 -13.553 1.00 90.25 192 LYS A N 1
ATOM 1485 C CA . LYS A 1 192 ? 14.126 9.868 -12.285 1.00 90.25 192 LYS A CA 1
ATOM 1486 C C . LYS A 1 192 ? 13.033 9.314 -11.383 1.00 90.25 192 LYS A C 1
ATOM 1488 O O . LYS A 1 192 ? 11.929 9.040 -11.848 1.00 90.25 192 LYS A O 1
ATOM 1493 N N . LEU A 1 193 ? 13.349 9.164 -10.104 1.00 90.12 193 LEU A N 1
ATOM 1494 C CA . LEU A 1 193 ? 12.387 8.835 -9.062 1.00 90.12 193 LEU A CA 1
ATOM 1495 C C . LEU A 1 193 ? 11.802 10.126 -8.502 1.00 90.12 193 LEU A C 1
ATOM 1497 O O . LEU A 1 193 ? 12.546 11.034 -8.125 1.00 90.12 193 LEU A O 1
ATOM 1501 N N . LYS A 1 194 ? 10.478 10.183 -8.428 1.00 92.12 194 LYS A N 1
ATOM 1502 C CA . LYS A 1 194 ? 9.722 11.290 -7.845 1.00 92.12 194 LYS A CA 1
ATOM 1503 C C . LYS A 1 194 ? 8.934 10.784 -6.656 1.00 92.12 194 LYS A C 1
ATOM 1505 O O . LYS A 1 194 ? 8.518 9.624 -6.645 1.00 92.12 194 LYS A O 1
ATOM 1510 N N . GLY A 1 195 ? 8.736 11.655 -5.678 1.00 92.75 195 GLY A N 1
ATOM 1511 C CA . GLY A 1 195 ? 7.938 11.368 -4.497 1.00 92.75 195 GLY A CA 1
ATOM 1512 C C . GLY A 1 195 ? 6.853 12.414 -4.303 1.00 92.75 195 GLY A C 1
ATOM 1513 O O . GLY A 1 195 ? 7.101 13.598 -4.491 1.00 92.75 195 GLY A O 1
ATOM 1514 N N . GLU A 1 196 ? 5.677 11.981 -3.878 1.00 93.50 196 GLU A N 1
ATOM 1515 C CA . GLU A 1 196 ? 4.604 12.835 -3.375 1.00 93.50 196 GLU A CA 1
ATOM 1516 C C . GLU A 1 196 ? 4.255 12.396 -1.954 1.00 93.50 196 GLU A C 1
ATOM 1518 O O . GLU A 1 196 ? 4.258 11.202 -1.642 1.00 93.50 196 GLU A O 1
ATOM 1523 N N . LEU A 1 197 ? 3.999 13.367 -1.079 1.00 93.12 197 LEU A N 1
ATOM 1524 C CA . LEU A 1 197 ? 3.667 13.111 0.315 1.00 93.12 197 LEU A CA 1
ATOM 1525 C C . LEU A 1 197 ? 2.168 13.249 0.531 1.00 93.12 197 LEU A C 1
ATOM 1527 O O . LEU A 1 197 ? 1.551 14.239 0.139 1.00 93.12 197 LEU A O 1
ATOM 1531 N N . TRP A 1 198 ? 1.611 12.263 1.216 1.00 95.00 198 TRP A N 1
ATOM 1532 C CA . TRP A 1 198 ? 0.199 12.186 1.538 1.00 95.00 198 TRP A CA 1
ATOM 1533 C C . TRP A 1 198 ? 0.017 11.945 3.024 1.00 95.00 198 TRP A C 1
ATOM 1535 O O . TRP A 1 198 ? 0.794 11.225 3.644 1.00 95.00 198 TRP A O 1
ATOM 1545 N N . THR A 1 199 ? -1.039 12.496 3.598 1.00 93.50 199 THR A N 1
ATOM 1546 C CA . THR A 1 199 ? -1.488 12.150 4.946 1.00 93.50 199 THR A CA 1
ATOM 1547 C C . THR A 1 199 ? -2.981 11.863 4.934 1.00 93.50 199 THR A C 1
ATOM 1549 O O . THR A 1 199 ? -3.683 12.202 3.977 1.00 93.50 199 THR A O 1
ATOM 1552 N N . VAL A 1 200 ? -3.459 11.222 5.993 1.00 93.75 200 VAL A N 1
ATOM 1553 C CA . VAL A 1 200 ? -4.884 11.072 6.258 1.00 93.75 200 VAL A CA 1
ATOM 1554 C C . VAL A 1 200 ? -5.210 11.940 7.460 1.00 93.75 200 VAL A C 1
ATOM 1556 O O . VAL A 1 200 ? -4.593 11.803 8.511 1.00 93.75 200 VAL A O 1
ATOM 1559 N N . ALA A 1 201 ? -6.166 12.843 7.286 1.00 89.06 201 ALA A N 1
ATOM 1560 C CA . ALA A 1 201 ? -6.662 13.711 8.342 1.00 89.06 201 ALA A CA 1
ATOM 1561 C C . ALA A 1 201 ? -8.187 13.716 8.289 1.00 89.06 201 ALA A C 1
ATOM 1563 O O . ALA A 1 201 ? -8.770 13.867 7.213 1.00 89.06 201 ALA A O 1
ATOM 1564 N N . ASP A 1 202 ? -8.832 13.517 9.439 1.00 88.31 202 ASP A N 1
ATOM 1565 C CA . ASP A 1 202 ? -10.294 13.467 9.554 1.00 88.31 202 ASP A CA 1
ATOM 1566 C C . ASP A 1 202 ? -10.948 12.451 8.585 1.00 88.31 202 ASP A C 1
ATOM 1568 O O . ASP A 1 202 ? -12.042 12.668 8.059 1.00 88.31 202 ASP A O 1
ATOM 1572 N N . GLY A 1 203 ? -10.271 11.324 8.328 1.00 89.50 203 GLY A N 1
ATOM 1573 C CA . GLY A 1 203 ? -10.754 10.264 7.434 1.00 89.50 203 GLY A CA 1
ATOM 1574 C C . GLY A 1 203 ? -10.737 10.612 5.939 1.00 89.50 203 GLY A C 1
ATOM 1575 O O . GLY A 1 203 ? -11.400 9.929 5.146 1.00 89.50 203 GLY A O 1
ATOM 1576 N N . GLU A 1 204 ? -9.999 11.650 5.550 1.00 93.19 204 GLU A N 1
ATOM 1577 C CA . GLU A 1 204 ? -9.814 12.091 4.168 1.00 93.19 204 GLU A CA 1
ATOM 1578 C C . GLU A 1 204 ? -8.326 12.153 3.800 1.00 93.19 204 GLU A C 1
ATOM 1580 O O . GLU A 1 204 ? -7.465 12.424 4.639 1.00 93.19 204 GLU A O 1
ATOM 1585 N N . LEU A 1 205 ? -8.025 11.900 2.524 1.00 94.50 205 LEU A N 1
ATOM 1586 C CA . LEU A 1 205 ? -6.668 11.988 1.990 1.00 94.50 205 LEU A CA 1
ATOM 1587 C C . LEU A 1 205 ? -6.305 13.447 1.685 1.00 94.50 205 LEU A C 1
ATOM 1589 O O . LEU A 1 205 ? -7.038 14.138 0.975 1.00 94.50 205 LEU A O 1
ATOM 1593 N N . ALA A 1 206 ? -5.141 13.890 2.153 1.00 92.06 206 ALA A N 1
ATOM 1594 C CA . ALA A 1 206 ? -4.603 15.214 1.874 1.00 92.06 206 ALA A CA 1
ATOM 1595 C C . ALA A 1 206 ? -3.180 15.122 1.310 1.00 92.06 206 ALA A C 1
ATOM 1597 O O . ALA A 1 206 ? -2.316 14.455 1.882 1.00 92.06 206 ALA A O 1
ATOM 1598 N N . ALA A 1 207 ? -2.940 15.814 0.194 1.00 92.38 207 ALA A N 1
ATOM 1599 C CA . ALA A 1 207 ? -1.590 16.041 -0.309 1.00 92.38 207 ALA A CA 1
ATOM 1600 C C . ALA A 1 207 ? -0.857 17.015 0.618 1.00 92.38 207 ALA A C 1
ATOM 1602 O O . ALA A 1 207 ? -1.450 17.979 1.112 1.00 92.38 207 ALA A O 1
ATOM 1603 N N . LEU A 1 208 ? 0.430 16.772 0.828 1.00 89.75 208 LEU A N 1
ATOM 1604 C CA . LEU A 1 208 ? 1.301 17.636 1.607 1.00 89.75 208 LEU A CA 1
ATOM 1605 C C . LEU A 1 208 ? 2.295 18.355 0.700 1.00 89.75 208 LEU A C 1
ATOM 1607 O O . LEU A 1 208 ? 2.820 17.789 -0.260 1.00 89.75 208 LEU A O 1
ATOM 1611 N N . ASP A 1 209 ? 2.586 19.604 1.054 1.00 86.00 209 ASP A N 1
ATOM 1612 C CA . ASP A 1 209 ? 3.722 20.325 0.491 1.00 86.00 209 ASP A CA 1
ATOM 1613 C C . ASP A 1 209 ? 5.042 19.686 0.955 1.00 86.00 209 ASP A C 1
ATOM 1615 O O . ASP A 1 209 ? 5.075 18.903 1.901 1.00 86.00 209 ASP A O 1
ATOM 1619 N N . GLY A 1 210 ? 6.159 20.035 0.311 1.00 78.19 210 GLY A N 1
ATOM 1620 C CA . GLY A 1 210 ? 7.479 19.545 0.728 1.00 78.19 210 GLY A CA 1
ATOM 1621 C C . GLY A 1 210 ? 7.803 18.123 0.269 1.00 78.19 210 GLY A C 1
ATOM 1622 O O . GLY A 1 210 ? 8.562 17.417 0.936 1.00 78.19 210 GLY A O 1
ATOM 1623 N N . ALA A 1 211 ? 7.246 17.721 -0.877 1.00 80.81 211 ALA A N 1
ATOM 1624 C CA . ALA A 1 211 ? 7.710 16.564 -1.632 1.00 80.81 211 ALA A CA 1
ATOM 1625 C C . ALA A 1 211 ? 9.254 16.538 -1.722 1.00 80.81 211 ALA A C 1
ATOM 1627 O O . ALA A 1 211 ? 9.881 17.599 -1.837 1.00 80.81 211 ALA A O 1
ATOM 1628 N N . PRO A 1 212 ? 9.881 15.349 -1.656 1.00 84.19 212 PRO A N 1
ATOM 1629 C CA . PRO A 1 212 ? 11.323 15.241 -1.824 1.00 84.19 212 PRO A CA 1
ATOM 1630 C C . PRO A 1 212 ? 11.736 15.726 -3.214 1.00 84.19 212 PRO A C 1
ATOM 1632 O O . PRO A 1 212 ? 10.969 15.636 -4.172 1.00 84.19 212 PRO A O 1
ATOM 1635 N N . GLU A 1 213 ? 12.971 16.208 -3.332 1.00 85.75 213 GLU A N 1
ATOM 1636 C CA . GLU A 1 213 ? 13.530 16.548 -4.638 1.00 85.75 213 GLU A CA 1
ATOM 1637 C C . GLU A 1 213 ? 13.595 15.297 -5.529 1.00 85.75 213 GLU A C 1
ATOM 1639 O O . GLU A 1 213 ? 14.072 14.241 -5.099 1.00 85.75 213 GLU A O 1
ATOM 1644 N N . ASP A 1 214 ? 13.135 15.431 -6.778 1.00 89.81 214 ASP A N 1
ATOM 1645 C CA . ASP A 1 214 ? 13.277 14.402 -7.810 1.00 89.81 214 ASP A CA 1
ATOM 1646 C C . ASP A 1 214 ? 14.739 13.927 -7.878 1.00 89.81 214 ASP A C 1
ATOM 1648 O O . ASP A 1 214 ? 15.666 14.736 -7.999 1.00 89.81 214 ASP A O 1
ATOM 1652 N N . ARG A 1 215 ? 14.959 12.610 -7.880 1.00 85.56 215 ARG A N 1
ATOM 1653 C CA . ARG A 1 215 ? 16.308 12.036 -7.938 1.00 85.56 215 ARG A CA 1
ATOM 1654 C C . ARG A 1 215 ? 16.540 11.289 -9.240 1.00 85.56 215 ARG A C 1
ATOM 1656 O O . ARG A 1 215 ? 15.886 10.285 -9.516 1.00 85.56 215 ARG A O 1
ATOM 1663 N N . LEU A 1 216 ? 17.522 11.749 -10.017 1.00 86.50 216 LEU A N 1
ATOM 1664 C CA . LEU A 1 216 ? 18.053 10.983 -11.144 1.00 86.50 216 LEU A CA 1
ATOM 1665 C C . LEU A 1 216 ? 18.650 9.671 -10.640 1.00 86.50 216 LEU A C 1
ATOM 1667 O O . LEU A 1 216 ? 19.421 9.658 -9.677 1.00 86.50 216 LEU A O 1
ATOM 1671 N N . LEU A 1 217 ? 18.309 8.579 -11.313 1.00 80.50 217 LEU A N 1
ATOM 1672 C CA . LEU A 1 217 ? 18.890 7.282 -11.014 1.00 80.50 217 LEU A CA 1
ATOM 1673 C C . LEU A 1 217 ? 20.272 7.201 -11.648 1.00 80.50 217 LEU A C 1
ATOM 1675 O O . LEU A 1 217 ? 20.431 7.309 -12.865 1.00 80.50 217 LEU A O 1
ATOM 1679 N N . ASP A 1 218 ? 21.279 7.030 -10.802 1.00 78.12 218 ASP A N 1
ATOM 1680 C CA . ASP A 1 218 ? 22.660 6.882 -11.227 1.00 78.12 218 ASP A CA 1
ATOM 1681 C C . ASP A 1 218 ? 23.031 5.405 -11.456 1.00 78.12 218 ASP A C 1
ATOM 1683 O O . ASP A 1 218 ? 22.251 4.468 -11.251 1.00 78.12 218 ASP A O 1
ATOM 1687 N N . ALA A 1 219 ? 24.266 5.183 -11.902 1.00 77.19 219 ALA A N 1
ATOM 1688 C CA . ALA A 1 219 ? 24.779 3.839 -12.128 1.00 77.19 219 ALA A CA 1
ATOM 1689 C C . ALA A 1 219 ? 24.827 2.991 -10.841 1.00 77.19 219 ALA A C 1
ATOM 1691 O O . ALA A 1 219 ? 24.729 1.766 -10.930 1.00 77.19 219 ALA A O 1
ATOM 1692 N N . ALA A 1 220 ? 24.964 3.609 -9.661 1.00 75.69 220 ALA A N 1
ATOM 1693 C CA . ALA A 1 220 ? 24.998 2.893 -8.388 1.00 75.69 220 ALA A CA 1
ATOM 1694 C C . ALA A 1 220 ? 23.611 2.344 -8.032 1.00 75.69 220 ALA A C 1
ATOM 1696 O O . ALA A 1 220 ? 23.508 1.179 -7.647 1.00 75.69 220 ALA A O 1
ATOM 1697 N N . PHE A 1 221 ? 22.551 3.124 -8.259 1.00 76.44 221 PHE A N 1
ATOM 1698 C CA . PHE A 1 221 ? 21.170 2.654 -8.156 1.00 76.44 221 PHE A CA 1
ATOM 1699 C C . PHE A 1 221 ? 20.922 1.447 -9.066 1.00 76.44 221 PHE A C 1
ATOM 1701 O O . PHE A 1 221 ? 20.468 0.394 -8.615 1.00 76.44 221 PHE A O 1
ATOM 1708 N N . ILE A 1 222 ? 21.268 1.569 -10.353 1.00 75.06 222 ILE A N 1
ATOM 1709 C CA . ILE A 1 222 ? 21.066 0.493 -11.334 1.00 75.06 222 ILE A CA 1
ATOM 1710 C C . ILE A 1 222 ? 21.853 -0.761 -10.927 1.00 75.06 222 ILE A C 1
ATOM 1712 O O . ILE A 1 222 ? 21.345 -1.877 -11.044 1.00 75.06 222 ILE A O 1
ATOM 1716 N N . ALA A 1 223 ? 23.080 -0.592 -10.430 1.00 75.38 223 ALA A N 1
ATOM 1717 C CA . ALA A 1 223 ? 23.905 -1.694 -9.953 1.00 75.38 223 ALA A CA 1
ATOM 1718 C C . ALA A 1 223 ? 23.304 -2.383 -8.718 1.00 75.38 223 ALA A C 1
ATOM 1720 O O . ALA A 1 223 ? 23.271 -3.611 -8.704 1.00 75.38 223 ALA A O 1
ATOM 1721 N N . GLU A 1 224 ? 22.794 -1.637 -7.729 1.00 74.94 224 GLU A N 1
ATOM 1722 C CA . GLU A 1 224 ? 22.078 -2.203 -6.570 1.00 74.94 224 GLU A CA 1
ATOM 1723 C C . GLU A 1 224 ? 20.886 -3.045 -7.045 1.00 74.94 224 GLU A C 1
ATOM 1725 O O . GLU A 1 224 ? 20.759 -4.213 -6.680 1.00 74.94 224 GLU A O 1
ATOM 1730 N N . ARG A 1 225 ? 20.055 -2.508 -7.947 1.00 72.12 225 ARG A N 1
ATOM 1731 C CA . ARG A 1 225 ? 18.858 -3.219 -8.432 1.00 72.12 225 ARG A CA 1
ATOM 1732 C C . ARG A 1 225 ? 19.173 -4.463 -9.264 1.00 72.12 225 ARG A C 1
ATOM 1734 O O . ARG A 1 225 ? 18.372 -5.401 -9.266 1.00 72.12 225 ARG A O 1
ATOM 1741 N N . ARG A 1 226 ? 20.318 -4.492 -9.955 1.00 70.88 226 ARG A N 1
ATOM 1742 C CA . ARG A 1 226 ? 20.781 -5.629 -10.774 1.00 70.88 226 ARG A CA 1
ATOM 1743 C C . ARG A 1 226 ? 21.430 -6.756 -9.973 1.00 70.88 226 ARG A C 1
ATOM 1745 O O . ARG A 1 226 ? 21.580 -7.841 -10.528 1.00 70.88 226 ARG A O 1
ATOM 1752 N N . GLN A 1 227 ? 21.782 -6.551 -8.701 1.00 66.81 227 GLN A N 1
ATOM 1753 C CA . GLN A 1 227 ? 22.381 -7.601 -7.856 1.00 66.81 227 GLN A CA 1
ATOM 1754 C C . GLN A 1 227 ? 21.419 -8.763 -7.529 1.00 66.81 227 GLN A C 1
ATOM 1756 O O . GLN A 1 227 ? 21.829 -9.743 -6.911 1.00 66.81 227 GLN A O 1
ATOM 1761 N N . GLY A 1 228 ? 20.182 -8.714 -8.038 1.00 54.66 228 GLY A N 1
ATOM 1762 C CA . GLY A 1 228 ? 19.160 -9.736 -7.846 1.00 54.66 228 GLY A CA 1
ATOM 1763 C C . GLY A 1 228 ? 18.448 -9.562 -6.508 1.00 54.66 228 GLY A C 1
ATOM 1764 O O . GLY A 1 228 ? 19.010 -9.050 -5.548 1.00 54.66 228 GLY A O 1
ATOM 1765 N N . MET A 1 229 ? 17.177 -9.963 -6.446 1.00 54.16 229 MET A N 1
ATOM 1766 C CA . MET A 1 229 ? 16.454 -10.017 -5.176 1.00 54.16 229 MET A CA 1
ATOM 1767 C C . MET A 1 229 ? 17.049 -11.122 -4.306 1.00 54.16 229 MET A C 1
ATOM 1769 O O . MET A 1 229 ? 17.002 -12.295 -4.685 1.00 54.16 229 MET A O 1
ATOM 1773 N N . VAL A 1 230 ? 17.526 -10.778 -3.110 1.00 51.56 230 VAL A N 1
ATOM 1774 C CA . VAL A 1 230 ? 17.629 -11.780 -2.050 1.00 51.56 230 VAL A CA 1
ATOM 1775 C C . VAL A 1 230 ? 16.196 -12.224 -1.722 1.00 51.56 230 VAL A C 1
ATOM 1777 O O . VAL A 1 230 ? 15.323 -11.372 -1.527 1.00 51.56 230 VAL A O 1
ATOM 1780 N N . PRO A 1 231 ? 15.892 -13.533 -1.673 1.00 42.44 231 PRO A N 1
ATOM 1781 C CA . PRO A 1 231 ? 14.588 -14.008 -1.224 1.00 42.44 231 PRO A CA 1
ATOM 1782 C C . PRO A 1 231 ? 14.235 -13.401 0.144 1.00 42.44 231 PRO A C 1
ATOM 1784 O O . PRO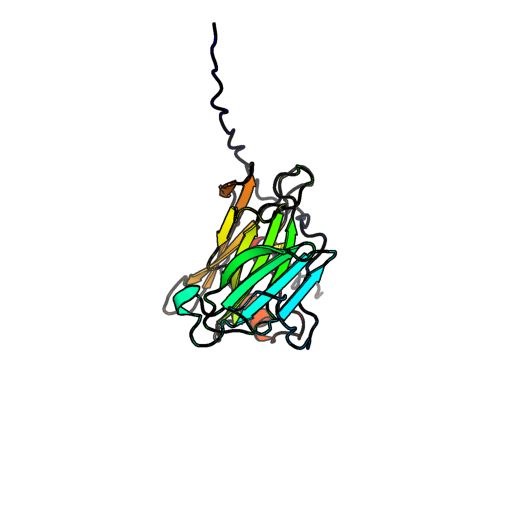 A 1 231 ? 14.900 -13.678 1.138 1.00 42.44 231 PRO A O 1
ATOM 1787 N N . GLY A 1 232 ? 13.207 -12.547 0.184 1.00 47.00 232 GLY A N 1
ATOM 1788 C CA . GLY A 1 232 ? 12.805 -11.794 1.381 1.00 47.00 232 GLY A CA 1
ATOM 1789 C C . GLY A 1 232 ? 12.921 -10.270 1.254 1.00 47.00 232 GLY A C 1
ATOM 1790 O O . GLY A 1 232 ? 12.195 -9.572 1.956 1.00 47.00 232 GLY A O 1
ATOM 1791 N N . GLU A 1 233 ? 13.716 -9.760 0.309 1.00 51.78 233 GLU A N 1
ATOM 1792 C CA . GLU A 1 233 ? 13.864 -8.328 -0.022 1.00 51.78 233 GLU A CA 1
ATOM 1793 C C . GLU A 1 233 ? 12.879 -7.880 -1.114 1.00 51.78 233 GLU A C 1
ATOM 1795 O O . GLU A 1 233 ? 13.205 -7.133 -2.034 1.00 51.78 233 GLU A O 1
ATOM 1800 N N . ILE A 1 234 ? 11.634 -8.354 -1.029 1.00 52.28 234 ILE A N 1
ATOM 1801 C CA . ILE A 1 234 ? 10.555 -7.833 -1.885 1.00 52.28 234 ILE A CA 1
ATOM 1802 C C . ILE A 1 234 ? 10.307 -6.346 -1.568 1.00 52.28 234 ILE A C 1
ATOM 1804 O O . ILE A 1 234 ? 9.769 -5.619 -2.383 1.00 52.28 234 ILE A O 1
ATOM 1808 N N . GLU A 1 235 ? 10.718 -5.877 -0.395 1.00 63.22 235 GLU A N 1
ATOM 1809 C CA . GLU A 1 235 ? 10.546 -4.494 0.036 1.00 63.22 235 GLU A CA 1
ATOM 1810 C C . GLU A 1 235 ? 11.748 -3.668 -0.425 1.00 63.22 235 GLU A C 1
ATOM 1812 O O . GLU A 1 235 ? 12.797 -3.630 0.220 1.00 63.22 235 GLU A O 1
ATOM 1817 N N . ARG A 1 236 ? 11.602 -3.037 -1.591 1.00 70.56 236 ARG A N 1
ATOM 1818 C CA . ARG A 1 236 ? 12.550 -2.035 -2.078 1.00 70.56 236 ARG A CA 1
ATOM 1819 C C . ARG A 1 236 ? 12.143 -0.678 -1.516 1.00 70.56 236 ARG A C 1
ATOM 1821 O O . ARG A 1 236 ? 10.969 -0.336 -1.518 1.00 70.56 236 ARG A O 1
ATOM 1828 N N . THR A 1 237 ? 13.122 0.059 -1.008 1.00 68.19 237 THR A N 1
ATOM 1829 C CA . THR A 1 237 ? 12.930 1.195 -0.101 1.00 68.19 237 THR A CA 1
ATOM 1830 C C . THR A 1 237 ? 13.214 2.525 -0.813 1.00 68.19 237 THR A C 1
ATOM 1832 O O . THR A 1 237 ? 14.351 3.008 -0.812 1.00 68.19 237 THR A O 1
ATOM 1835 N N . PRO A 1 238 ? 12.227 3.147 -1.488 1.00 65.56 238 PRO A N 1
ATOM 1836 C CA . PRO A 1 238 ? 12.436 4.376 -2.257 1.00 65.56 238 PRO A CA 1
ATOM 1837 C C . PRO A 1 238 ? 12.732 5.562 -1.339 1.00 65.56 238 PRO A C 1
ATOM 1839 O O . PRO A 1 238 ? 13.434 6.487 -1.744 1.00 65.56 238 PRO A O 1
ATOM 1842 N N . TYR A 1 239 ? 12.256 5.517 -0.088 1.00 70.75 239 TYR A N 1
ATOM 1843 C CA . TYR A 1 239 ? 12.539 6.526 0.923 1.00 70.75 239 TYR A CA 1
ATOM 1844 C C . TYR A 1 239 ? 14.049 6.682 1.123 1.00 70.75 239 TYR A C 1
ATOM 1846 O O . TYR A 1 239 ? 14.561 7.802 1.139 1.00 70.75 239 TYR A O 1
ATOM 1854 N N . ARG A 1 240 ? 14.793 5.566 1.187 1.00 71.44 240 ARG A N 1
ATOM 1855 C CA . ARG A 1 240 ? 16.260 5.590 1.256 1.00 71.44 240 ARG A CA 1
ATOM 1856 C C . ARG A 1 240 ? 16.853 6.400 0.105 1.00 71.44 240 ARG A C 1
ATOM 1858 O O . ARG A 1 240 ? 17.704 7.246 0.343 1.00 71.44 240 ARG A O 1
ATOM 1865 N N . TRP A 1 241 ? 16.374 6.198 -1.115 1.00 74.00 241 TRP A N 1
ATOM 1866 C CA . TRP A 1 241 ? 16.905 6.886 -2.286 1.00 74.00 241 TRP A CA 1
ATOM 1867 C C . TRP A 1 241 ? 16.475 8.352 -2.366 1.00 74.00 241 TRP A C 1
ATOM 1869 O O . TRP A 1 241 ? 17.293 9.196 -2.715 1.00 74.00 241 TRP A O 1
ATOM 1879 N N . LEU A 1 242 ? 15.243 8.699 -2.006 1.00 79.25 242 LEU A N 1
ATOM 1880 C CA . LEU A 1 242 ? 14.775 10.088 -2.051 1.00 79.25 242 LEU A CA 1
ATOM 1881 C C . LEU A 1 242 ? 15.331 10.946 -0.903 1.00 79.25 242 LEU A C 1
ATOM 1883 O O . LEU A 1 242 ? 15.622 12.121 -1.109 1.00 79.25 242 LEU A O 1
ATOM 1887 N N . TYR A 1 243 ? 15.535 10.370 0.285 1.00 73.94 243 TYR A N 1
ATOM 1888 C CA . TYR A 1 243 ? 15.882 11.133 1.491 1.00 73.94 243 TYR A CA 1
ATOM 1889 C C . TYR A 1 243 ? 17.283 10.865 2.050 1.00 73.94 243 TYR A C 1
ATOM 1891 O O . TYR A 1 243 ? 17.867 11.762 2.664 1.00 73.94 243 TYR A O 1
ATOM 1899 N N . ARG A 1 244 ? 17.874 9.677 1.853 1.00 63.75 244 ARG A N 1
ATOM 1900 C CA . ARG A 1 244 ? 19.269 9.428 2.253 1.00 63.75 244 ARG A CA 1
ATOM 1901 C C . ARG A 1 244 ? 20.197 9.685 1.069 1.00 63.75 244 ARG A C 1
ATOM 1903 O O . ARG A 1 244 ? 20.142 9.043 0.019 1.00 63.75 244 ARG A O 1
ATOM 1910 N N . ARG A 1 245 ? 21.127 10.626 1.246 1.00 52.41 245 ARG A N 1
ATOM 1911 C CA . ARG A 1 245 ? 22.310 10.715 0.386 1.00 52.41 245 ARG A CA 1
ATOM 1912 C C . ARG A 1 245 ? 23.158 9.470 0.642 1.00 52.41 245 ARG A C 1
ATOM 1914 O O . ARG A 1 245 ? 24.016 9.482 1.514 1.00 52.41 245 ARG A O 1
ATOM 1921 N N . ASP A 1 246 ? 22.920 8.390 -0.092 1.00 46.75 246 ASP A N 1
ATOM 1922 C CA . ASP A 1 246 ? 23.850 7.259 -0.168 1.00 46.75 246 ASP A CA 1
ATOM 1923 C C . ASP A 1 246 ? 25.152 7.699 -0.878 1.00 46.75 246 ASP A C 1
ATOM 1925 O O . ASP A 1 246 ? 25.443 7.281 -1.994 1.00 46.75 246 ASP A O 1
ATOM 1929 N N . HIS A 1 247 ? 25.934 8.581 -0.246 1.00 40.16 247 HIS A N 1
ATOM 1930 C CA . HIS A 1 247 ? 27.254 9.012 -0.719 1.00 40.16 247 HIS A CA 1
ATOM 1931 C C . HIS A 1 247 ? 28.398 8.771 0.276 1.00 40.16 247 HIS A C 1
ATOM 1933 O O . HIS A 1 247 ? 29.553 8.989 -0.079 1.00 40.16 247 HIS A O 1
ATOM 1939 N N . ASP A 1 248 ? 28.140 8.204 1.457 1.00 39.50 248 ASP A N 1
ATOM 1940 C CA . ASP A 1 248 ? 29.207 7.998 2.450 1.00 39.50 248 ASP A CA 1
ATOM 1941 C C . ASP A 1 248 ? 29.935 6.648 2.330 1.00 39.50 248 ASP A C 1
ATOM 1943 O O . ASP A 1 248 ? 30.827 6.343 3.119 1.00 39.50 248 ASP A O 1
ATOM 1947 N N . ARG A 1 249 ? 29.647 5.838 1.300 1.00 38.75 249 ARG A N 1
ATOM 1948 C CA . ARG A 1 249 ? 30.384 4.580 1.062 1.00 38.75 249 ARG A CA 1
ATOM 1949 C C . ARG A 1 249 ? 31.647 4.717 0.202 1.00 38.75 249 ARG A C 1
ATOM 1951 O O . ARG A 1 249 ? 32.331 3.724 -0.026 1.00 38.75 249 ARG A O 1
ATOM 1958 N N . THR A 1 250 ? 32.008 5.937 -0.195 1.00 38.69 250 THR A N 1
ATOM 1959 C CA . THR A 1 250 ? 33.285 6.271 -0.864 1.00 38.69 250 THR A CA 1
ATOM 1960 C C . THR A 1 250 ? 34.219 7.130 -0.000 1.00 38.69 250 THR A C 1
ATOM 1962 O O . THR A 1 250 ? 35.076 7.827 -0.529 1.00 38.69 250 THR A O 1
ATOM 1965 N N . GLY A 1 251 ? 34.083 7.073 1.332 1.00 35.59 251 GLY A N 1
ATOM 1966 C CA . GLY A 1 251 ? 34.879 7.873 2.277 1.00 35.59 251 GLY A CA 1
ATOM 1967 C C . GLY A 1 251 ? 35.672 7.090 3.329 1.00 35.59 251 GLY A C 1
ATOM 1968 O O . GLY A 1 251 ? 36.072 7.667 4.334 1.00 35.59 251 GLY A O 1
ATOM 1969 N N . SER A 1 252 ? 35.895 5.784 3.160 1.00 32.38 252 SER A N 1
ATOM 1970 C CA . SER A 1 252 ? 36.760 5.001 4.065 1.00 32.38 252 SER A CA 1
ATOM 1971 C C . SER A 1 252 ? 37.662 4.056 3.283 1.00 32.38 252 SER A C 1
ATOM 1973 O O . SER A 1 252 ? 37.602 2.837 3.413 1.00 32.38 252 SER A O 1
ATOM 1975 N N . ALA A 1 253 ? 38.489 4.651 2.434 1.00 35.59 253 ALA A N 1
ATOM 1976 C CA . ALA A 1 253 ? 39.706 4.036 1.938 1.00 35.59 253 ALA A CA 1
ATOM 1977 C C . ALA A 1 253 ? 40.784 5.121 1.848 1.00 35.59 253 ALA A C 1
ATOM 1979 O O . ALA A 1 253 ? 41.011 5.678 0.777 1.00 35.59 253 ALA A O 1
ATOM 1980 N N . GLN A 1 254 ? 41.370 5.451 3.002 1.00 32.75 254 GLN A N 1
ATOM 1981 C CA . GLN A 1 254 ? 42.809 5.641 3.242 1.00 32.75 254 GLN A CA 1
ATOM 1982 C C . GLN A 1 254 ? 43.049 5.999 4.708 1.00 32.75 254 GLN A C 1
ATOM 1984 O O . GLN A 1 254 ? 42.347 6.898 5.218 1.00 32.75 254 GLN A O 1
#

Foldseek 3Di:
DDDDDDPDDPPPPAPPDDDDLFDWAFQFPDKWFFDVPDDWDADAPPPQQFGTFGWTDDDQKIWGKGAGDPPCCVVQVARIKIWMDGNSRTQDIDHDNQPDDDRRQKIWTWGQQAPPPQTWIKIKHWRDADPPQRWTWIKIWTAGSSNNDTQDIDGTATQADSLLWTDSDPPHGIKGWGKDWDDPDPVPSKIKIWTWIWTADPSHIDTHPDTFPIGTDDPVSSVVSVVDDDVPVSRDNVCCVRNPPPPCPPPPDD